Protein AF-0000000069407532 (afdb_homodimer)

Structure (mmCIF, N/CA/C/O backbone):
data_AF-0000000069407532-model_v1
#
loop_
_entity.id
_entity.type
_entity.pdbx_description
1 polymer 'Glutaredoxin-related protein 5, mitochondrial'
#
loop_
_atom_site.group_PDB
_atom_site.id
_atom_site.type_symbol
_atom_site.label_atom_id
_atom_site.label_alt_id
_atom_site.label_comp_id
_atom_site.label_asym_id
_atom_site.label_entity_id
_atom_site.label_seq_id
_atom_site.pdbx_PDB_ins_code
_atom_site.Cartn_x
_atom_site.Cartn_y
_atom_site.Cartn_z
_atom_site.occupancy
_atom_site.B_iso_or_equiv
_atom_site.auth_seq_id
_atom_site.auth_comp_id
_atom_site.auth_asym_id
_atom_site.auth_atom_id
_atom_site.pdbx_PDB_model_num
ATOM 1 N N . MET A 1 1 ? 66.25 8.523 -66.688 1 25.83 1 MET A N 1
ATOM 2 C CA . MET A 1 1 ? 65.688 7.215 -66.5 1 25.83 1 MET A CA 1
ATOM 3 C C . MET A 1 1 ? 64.75 7.203 -65.25 1 25.83 1 MET A C 1
ATOM 5 O O . MET A 1 1 ? 64.75 8.164 -64.5 1 25.83 1 MET A O 1
ATOM 9 N N . ALA A 1 2 ? 64.938 6.344 -64.312 1 26.77 2 ALA A N 1
ATOM 10 C CA . ALA A 1 2 ? 64.062 5.324 -63.688 1 26.77 2 ALA A CA 1
ATOM 11 C C . ALA A 1 2 ? 63.281 5.898 -62.531 1 26.77 2 ALA A C 1
ATOM 13 O O . ALA A 1 2 ? 62.156 5.5 -62.281 1 26.77 2 ALA A O 1
ATOM 14 N N . TRP A 1 3 ? 63.844 6.633 -61.438 1 35.94 3 TRP A N 1
ATOM 15 C CA . TRP A 1 3 ? 63.625 6 -60.156 1 35.94 3 TRP A CA 1
ATOM 16 C C . TRP A 1 3 ? 62.219 6.273 -59.656 1 35.94 3 TRP A C 1
ATOM 18 O O . TRP A 1 3 ? 61.844 7.422 -59.375 1 35.94 3 TRP A O 1
ATOM 28 N N . MET A 1 4 ? 61.156 5.523 -60.156 1 37.84 4 MET A N 1
ATOM 29 C CA . MET A 1 4 ? 59.719 5.406 -59.875 1 37.84 4 MET A CA 1
ATOM 30 C C . MET A 1 4 ? 59.5 5.172 -58.375 1 37.84 4 MET A C 1
ATOM 32 O O . MET A 1 4 ? 59.812 4.102 -57.875 1 37.84 4 MET A O 1
ATOM 36 N N . MET A 1 5 ? 59.812 6.062 -57.5 1 42.62 5 MET A N 1
ATOM 37 C CA . MET A 1 5 ? 59.625 5.898 -56.062 1 42.62 5 MET A CA 1
ATOM 38 C C . MET A 1 5 ? 58.188 5.445 -55.75 1 42.62 5 MET A C 1
ATOM 40 O O . MET A 1 5 ? 57.219 6.09 -56.188 1 42.62 5 MET A O 1
ATOM 44 N N . ILE A 1 6 ? 57.938 4.137 -55.719 1 43.75 6 ILE A N 1
ATOM 45 C CA . ILE A 1 6 ? 56.75 3.363 -55.344 1 43.75 6 ILE A CA 1
ATOM 46 C C . ILE A 1 6 ? 56.25 3.826 -53.969 1 43.75 6 ILE A C 1
ATOM 48 O O . ILE A 1 6 ? 56.969 3.805 -53 1 43.75 6 ILE A O 1
ATOM 52 N N . ARG A 1 7 ? 55.344 4.785 -53.906 1 48.47 7 ARG A N 1
ATOM 53 C CA . ARG A 1 7 ? 54.656 5.246 -52.719 1 48.47 7 ARG A CA 1
ATOM 54 C C . ARG A 1 7 ? 53.906 4.094 -52.031 1 48.47 7 ARG A C 1
ATOM 56 O O . ARG A 1 7 ? 53.094 3.406 -52.688 1 48.47 7 ARG A O 1
ATOM 63 N N . PRO A 1 8 ? 54.469 3.455 -50.938 1 45.41 8 PRO A N 1
ATOM 64 C CA . PRO A 1 8 ? 53.719 2.395 -50.281 1 45.41 8 PRO A CA 1
ATOM 65 C C . PRO A 1 8 ? 52.344 2.859 -49.781 1 45.41 8 PRO A C 1
ATOM 67 O O . PRO A 1 8 ? 52.188 3.996 -49.312 1 45.41 8 PRO A O 1
ATOM 70 N N . SER A 1 9 ? 51.25 2.494 -50.5 1 45.56 9 SER A N 1
ATOM 71 C CA . SER A 1 9 ? 49.844 2.695 -50.094 1 45.56 9 SER A CA 1
ATOM 72 C C . SER A 1 9 ? 49.562 2.037 -48.75 1 45.56 9 SER A C 1
ATOM 74 O O . SER A 1 9 ? 49.688 0.818 -48.594 1 45.56 9 SER A O 1
ATOM 76 N N . LEU A 1 10 ? 50.031 2.564 -47.625 1 44.91 10 LEU A N 1
ATOM 77 C CA . LEU A 1 10 ? 49.625 2.102 -46.312 1 44.91 10 LEU A CA 1
ATOM 78 C C . LEU A 1 10 ? 48.125 2.029 -46.188 1 44.91 10 LEU A C 1
ATOM 80 O O . LEU A 1 10 ? 47.438 3.037 -46.344 1 44.91 10 LEU A O 1
ATOM 84 N N . TRP A 1 11 ? 47.438 0.967 -46.688 1 40.03 11 TRP A N 1
ATOM 85 C CA . TRP A 1 11 ? 46.031 0.691 -46.406 1 40.03 11 TRP A CA 1
ATOM 86 C C . TRP A 1 11 ? 45.781 0.595 -44.906 1 40.03 11 TRP A C 1
ATOM 88 O O . TRP A 1 11 ? 46.281 -0.313 -44.25 1 40.03 11 TRP A O 1
ATOM 98 N N . ALA A 1 12 ? 45.938 1.641 -44.125 1 45 12 ALA A N 1
ATOM 99 C CA . ALA A 1 12 ? 45.469 1.666 -42.75 1 45 12 ALA A CA 1
ATOM 100 C C . ALA A 1 12 ? 44.094 0.992 -42.625 1 45 12 ALA A C 1
ATOM 102 O O . ALA A 1 12 ? 43.125 1.421 -43.25 1 45 12 ALA A O 1
ATOM 103 N N . SER A 1 13 ? 44.062 -0.383 -42.531 1 44 13 SER A N 1
ATOM 104 C CA . SER A 1 13 ? 42.875 -1.162 -42.188 1 44 13 SER A CA 1
ATOM 105 C C . SER A 1 13 ? 42.156 -0.585 -40.969 1 44 13 SER A C 1
ATOM 107 O O . SER A 1 13 ? 42.781 -0.385 -39.938 1 44 13 SER A O 1
ATOM 109 N N . ARG A 1 14 ? 41.344 0.376 -41.125 1 49.75 14 ARG A N 1
ATOM 110 C CA . ARG A 1 14 ? 40.375 0.813 -40.125 1 49.75 14 ARG A CA 1
ATOM 111 C C . ARG A 1 14 ? 39.688 -0.381 -39.469 1 49.75 14 ARG A C 1
ATOM 113 O O . ARG A 1 14 ? 38.906 -1.088 -40.094 1 49.75 14 ARG A O 1
ATOM 120 N N . MET A 1 15 ? 40.438 -1.127 -38.625 1 45.78 15 MET A N 1
ATOM 121 C CA . MET A 1 15 ? 39.688 -2.084 -37.812 1 45.78 15 MET A CA 1
ATOM 122 C C . MET A 1 15 ? 38.438 -1.429 -37.219 1 45.78 15 MET A C 1
ATOM 124 O O . MET A 1 15 ? 38.531 -0.342 -36.656 1 45.78 15 MET A O 1
ATOM 128 N N . PRO A 1 16 ? 37.25 -1.772 -37.719 1 48.84 16 PRO A N 1
ATOM 129 C CA . PRO A 1 16 ? 36.062 -1.227 -37.031 1 48.84 16 PRO A CA 1
ATOM 130 C C . PRO A 1 16 ? 36.094 -1.475 -35.531 1 48.84 16 PRO A C 1
ATOM 132 O O . PRO A 1 16 ? 36.719 -2.42 -35.062 1 48.84 16 PRO A O 1
ATOM 135 N N . PHE A 1 17 ? 36.188 -0.451 -34.719 1 53.88 17 PHE A N 1
ATOM 136 C CA . PHE A 1 17 ? 35.812 -0.474 -33.312 1 53.88 17 PHE A CA 1
ATOM 137 C C . PHE A 1 17 ? 34.688 -1.444 -33.062 1 53.88 17 PHE A C 1
ATOM 139 O O . PHE A 1 17 ? 33.625 -1.359 -33.688 1 53.88 17 PHE A O 1
ATOM 146 N N . SER A 1 18 ? 34.875 -2.648 -32.531 1 45.62 18 SER A N 1
ATOM 147 C CA . SER A 1 18 ? 34.094 -3.773 -32.031 1 45.62 18 SER A CA 1
ATOM 148 C C . SER A 1 18 ? 32.906 -3.295 -31.188 1 45.62 18 SER A C 1
ATOM 150 O O . SER A 1 18 ? 33 -2.252 -30.531 1 45.62 18 SER A O 1
ATOM 152 N N . ARG A 1 19 ? 31.641 -3.834 -31.375 1 47.19 19 ARG A N 1
ATOM 153 C CA . ARG A 1 19 ? 30.328 -3.871 -30.766 1 47.19 19 ARG A CA 1
ATOM 154 C C . ARG A 1 19 ? 30.422 -4.172 -29.281 1 47.19 19 ARG A C 1
ATOM 156 O O . ARG A 1 19 ? 30.734 -5.301 -28.891 1 47.19 19 ARG A O 1
ATOM 163 N N . LEU A 1 20 ? 30.891 -3.363 -28.469 1 47.56 20 LEU A N 1
ATOM 164 C CA . LEU A 1 20 ? 30.625 -3.434 -27.047 1 47.56 20 LEU A CA 1
ATOM 165 C C . LEU A 1 20 ? 29.125 -3.607 -26.781 1 47.56 20 LEU A C 1
ATOM 167 O O . LEU A 1 20 ? 28.625 -3.203 -25.734 1 47.56 20 LEU A O 1
ATOM 171 N N . LEU A 1 21 ? 28.391 -4.055 -27.688 1 49.41 21 LEU A N 1
ATOM 172 C CA . LEU A 1 21 ? 26.953 -4.203 -27.453 1 49.41 21 LEU A CA 1
ATOM 173 C C . LEU A 1 21 ? 26.688 -5.141 -26.281 1 49.41 21 LEU A C 1
ATOM 175 O O . LEU A 1 21 ? 25.547 -5.266 -25.828 1 49.41 21 LEU A O 1
ATOM 179 N N . GLY A 1 22 ? 27.562 -6.18 -25.969 1 47.81 22 GLY A N 1
ATOM 180 C CA . GLY A 1 22 ? 27.078 -7.281 -25.156 1 47.81 22 GLY A CA 1
ATOM 181 C C . GLY A 1 22 ? 26.953 -6.926 -23.688 1 47.81 22 GLY A C 1
ATOM 182 O O . GLY A 1 22 ? 26.438 -7.719 -22.891 1 47.81 22 GLY A O 1
ATOM 183 N N . LEU A 1 23 ? 27.594 -6.117 -23.156 1 52.25 23 LEU A N 1
ATOM 184 C CA . LEU A 1 23 ? 27.672 -5.934 -21.703 1 52.25 23 LEU A CA 1
ATOM 185 C C . LEU A 1 23 ? 26.375 -5.363 -21.156 1 52.25 23 LEU A C 1
ATOM 187 O O . LEU A 1 23 ? 25.969 -5.68 -20.031 1 52.25 23 LEU A O 1
ATOM 191 N N . ARG A 1 24 ? 25.906 -4.332 -21.672 1 52.78 24 ARG A N 1
ATOM 192 C CA . ARG A 1 24 ? 24.625 -3.805 -21.188 1 52.78 24 ARG A CA 1
ATOM 193 C C . ARG A 1 24 ? 23.578 -4.91 -21.062 1 52.78 24 ARG A C 1
ATOM 195 O O . ARG A 1 24 ? 22.734 -4.875 -20.188 1 52.78 24 ARG A O 1
ATOM 202 N N . SER A 1 25 ? 23.688 -5.953 -21.953 1 55.53 25 SER A N 1
ATOM 203 C CA . SER A 1 25 ? 22.719 -7.047 -22.031 1 55.53 25 SER A CA 1
ATOM 204 C C . SER A 1 25 ? 22.766 -7.902 -20.766 1 55.53 25 SER A C 1
ATOM 206 O O . SER A 1 25 ? 21.719 -8.266 -20.234 1 55.53 25 SER A O 1
ATOM 208 N N . TYR A 1 26 ? 23.891 -8.047 -20.234 1 53.12 26 TYR A N 1
ATOM 209 C CA . TYR A 1 26 ? 24.047 -8.93 -19.078 1 53.12 26 TYR A CA 1
ATOM 210 C C . TYR A 1 26 ? 23.562 -8.25 -17.812 1 53.12 26 TYR A C 1
ATOM 212 O O . TYR A 1 26 ? 22.891 -8.883 -16.984 1 53.12 26 TYR A O 1
ATOM 220 N N . SER A 1 27 ? 23.891 -6.957 -17.688 1 58.69 27 SER A N 1
ATOM 221 C CA . SER A 1 27 ? 23.5 -6.234 -16.484 1 58.69 27 SER A CA 1
ATOM 222 C C . SER A 1 27 ? 21.984 -6.137 -16.359 1 58.69 27 SER A C 1
ATOM 224 O O . SER A 1 27 ? 21.438 -6.27 -15.266 1 58.69 27 SER A O 1
ATOM 226 N N . GLU A 1 28 ? 21.359 -5.883 -17.484 1 59.78 28 GLU A N 1
ATOM 227 C CA . GLU A 1 28 ? 19.906 -5.801 -17.516 1 59.78 28 GLU A CA 1
ATOM 228 C C . GLU A 1 28 ? 19.281 -7.125 -17.109 1 59.78 28 GLU A C 1
ATOM 230 O O . GLU A 1 28 ? 18.219 -7.148 -16.484 1 59.78 28 GLU A O 1
ATOM 235 N N . MET A 1 29 ? 20.016 -8.188 -17.531 1 60.56 29 MET A N 1
ATOM 236 C CA . MET A 1 29 ? 19.547 -9.523 -17.219 1 60.56 29 MET A CA 1
ATOM 237 C C . MET A 1 29 ? 19.672 -9.805 -15.719 1 60.56 29 MET A C 1
ATOM 239 O O . MET A 1 29 ? 18.953 -10.641 -15.172 1 60.56 29 MET A O 1
ATOM 243 N N . LEU A 1 30 ? 20.469 -8.938 -15.141 1 67.94 30 LEU A N 1
ATOM 244 C CA . LEU A 1 30 ? 20.734 -9.172 -13.719 1 67.94 30 LEU A CA 1
ATOM 245 C C . LEU A 1 30 ? 19.797 -8.344 -12.852 1 67.94 30 LEU A C 1
ATOM 247 O O . LEU A 1 30 ? 19.719 -8.562 -11.641 1 67.94 30 LEU A O 1
ATOM 251 N N . LYS A 1 31 ? 18.953 -7.664 -13.609 1 86.81 31 LYS A N 1
ATOM 252 C CA . LYS A 1 31 ? 18.031 -6.84 -12.828 1 86.81 31 LYS A CA 1
ATOM 253 C C . LYS A 1 31 ? 16.891 -7.676 -12.281 1 86.81 31 LYS A C 1
ATOM 255 O O . LYS A 1 31 ? 16.375 -8.57 -12.961 1 86.81 31 LYS A O 1
ATOM 260 N N . THR A 1 32 ? 16.516 -7.559 -11.125 1 95.81 32 THR A N 1
ATOM 261 C CA . THR A 1 32 ? 15.492 -8.336 -10.43 1 95.81 32 THR A CA 1
ATOM 262 C C . THR A 1 32 ? 14.141 -8.203 -11.125 1 95.81 32 THR A C 1
ATOM 264 O O . THR A 1 32 ? 13.258 -9.047 -10.938 1 95.81 32 THR A O 1
ATOM 267 N N . GLY A 1 33 ? 14.031 -7.207 -11.953 1 97 33 GLY A N 1
ATOM 268 C CA . GLY A 1 33 ? 12.781 -6.996 -12.672 1 97 33 GLY A CA 1
ATOM 269 C C . GLY A 1 33 ? 12.805 -7.555 -14.086 1 97 33 GLY A C 1
ATOM 270 O O . GLY A 1 33 ? 11.852 -7.383 -14.844 1 97 33 GLY A O 1
ATOM 271 N N . SER A 1 34 ? 13.852 -8.25 -14.414 1 96.81 34 SER A N 1
ATOM 272 C CA . SER A 1 34 ? 13.977 -8.797 -15.758 1 96.81 34 SER A CA 1
ATOM 273 C C . SER A 1 34 ? 13.047 -9.984 -15.969 1 96.81 34 SER A C 1
ATOM 275 O O . SER A 1 34 ? 12.711 -10.688 -15.008 1 96.81 34 SER A O 1
ATOM 277 N N . LYS A 1 35 ? 12.688 -10.156 -17.219 1 97.25 35 LYS A N 1
ATOM 278 C CA . LYS A 1 35 ? 11.844 -11.297 -17.562 1 97.25 35 LYS A CA 1
ATOM 279 C C . LYS A 1 35 ? 12.484 -12.609 -17.125 1 97.25 35 LYS A C 1
ATOM 281 O O . LYS A 1 35 ? 11.812 -13.484 -16.578 1 97.25 35 LYS A O 1
ATOM 286 N N . ASP A 1 36 ? 13.75 -12.797 -17.406 1 96.69 36 ASP A N 1
ATOM 287 C CA . ASP A 1 36 ? 14.461 -14.016 -17.062 1 96.69 36 ASP A CA 1
ATOM 288 C C . ASP A 1 36 ? 14.398 -14.281 -15.555 1 96.69 36 ASP A C 1
ATOM 290 O O . ASP A 1 36 ? 14.18 -15.414 -15.125 1 96.69 36 ASP A O 1
ATOM 294 N N . HIS A 1 37 ? 14.633 -13.273 -14.789 1 97.81 37 HIS A N 1
ATOM 295 C CA . HIS A 1 37 ? 14.594 -13.438 -13.336 1 97.81 37 HIS A CA 1
ATOM 296 C C . HIS A 1 37 ? 13.188 -13.789 -12.859 1 97.81 37 HIS A C 1
ATOM 298 O O . HIS A 1 37 ? 13.016 -14.68 -12.023 1 97.81 37 HIS A O 1
ATOM 304 N N . ILE A 1 38 ? 12.188 -13.109 -13.352 1 98.56 38 ILE A N 1
ATOM 305 C CA . ILE A 1 38 ? 10.805 -13.328 -12.922 1 98.56 38 ILE A CA 1
ATOM 306 C C . ILE A 1 38 ? 10.344 -14.719 -13.359 1 98.56 38 ILE A C 1
ATOM 308 O O . ILE A 1 38 ? 9.602 -15.383 -12.633 1 98.56 38 ILE A O 1
ATOM 312 N N . ASP A 1 39 ? 10.789 -15.195 -14.516 1 98.25 39 ASP A N 1
ATOM 313 C CA . ASP A 1 39 ? 10.516 -16.562 -14.93 1 98.25 39 ASP A CA 1
ATOM 314 C C . ASP A 1 39 ? 10.961 -17.562 -13.859 1 98.25 39 ASP A C 1
ATOM 316 O O . ASP A 1 39 ? 10.258 -18.531 -13.578 1 98.25 39 ASP A O 1
ATOM 320 N N . LYS A 1 40 ? 12.047 -17.312 -13.367 1 98 40 LYS A N 1
ATOM 321 C CA . LYS A 1 40 ? 12.562 -18.188 -12.32 1 98 40 LYS A CA 1
ATOM 322 C C . LYS A 1 40 ? 11.703 -18.109 -11.062 1 98 40 LYS A C 1
ATOM 324 O O . LYS A 1 40 ? 11.391 -19.125 -10.445 1 98 40 LYS A O 1
ATOM 329 N N . LEU A 1 41 ? 11.336 -16.906 -10.656 1 98.56 41 LEU A N 1
ATOM 330 C CA . LEU A 1 41 ? 10.562 -16.719 -9.43 1 98.56 41 LEU A CA 1
ATOM 331 C C . LEU A 1 41 ? 9.203 -17.406 -9.539 1 98.56 41 LEU A C 1
ATOM 333 O O . LEU A 1 41 ? 8.773 -18.094 -8.602 1 98.56 41 LEU A O 1
ATOM 337 N N . VAL A 1 42 ? 8.516 -17.266 -10.688 1 98.69 42 VAL A N 1
ATOM 338 C CA . VAL A 1 42 ? 7.145 -17.75 -10.805 1 98.69 42 VAL A CA 1
ATOM 339 C C . VAL A 1 42 ? 7.152 -19.281 -10.898 1 98.69 42 VAL A C 1
ATOM 341 O O . VAL A 1 42 ? 6.109 -19.922 -10.758 1 98.69 42 VAL A O 1
ATOM 344 N N . SER A 1 43 ? 8.297 -19.844 -11.094 1 97.81 43 SER A N 1
ATOM 345 C CA . SER A 1 43 ? 8.414 -21.281 -11.227 1 97.81 43 SER A CA 1
ATOM 346 C C . SER A 1 43 ? 8.969 -21.922 -9.953 1 97.81 43 SER A C 1
ATOM 348 O O . SER A 1 43 ? 9.117 -23.141 -9.875 1 97.81 43 SER A O 1
ATOM 350 N N . GLU A 1 44 ? 9.195 -21.109 -8.984 1 97.5 44 GLU A N 1
ATOM 351 C CA . GLU A 1 44 ? 9.875 -21.578 -7.785 1 97.5 44 GLU A CA 1
ATOM 352 C C . GLU A 1 44 ? 8.977 -22.5 -6.969 1 97.5 44 GLU A C 1
ATOM 354 O O . GLU A 1 44 ? 9.469 -23.422 -6.297 1 97.5 44 GLU A O 1
ATOM 359 N N . GLN A 1 45 ? 7.703 -22.234 -6.945 1 98.19 45 GLN A N 1
ATOM 360 C CA . GLN A 1 45 ? 6.684 -23.031 -6.281 1 98.19 45 GLN A CA 1
ATOM 361 C C . GLN A 1 45 ? 5.395 -23.062 -7.098 1 98.19 45 GLN A C 1
ATOM 363 O O . GLN A 1 45 ? 5.242 -22.312 -8.055 1 98.19 45 GLN A O 1
ATOM 368 N N . LYS A 1 46 ? 4.582 -23.984 -6.723 1 98.31 46 LYS A N 1
ATOM 369 C CA . LYS A 1 46 ? 3.318 -24.125 -7.441 1 98.31 46 LYS A CA 1
ATOM 370 C C . LYS A 1 46 ? 2.459 -22.875 -7.316 1 98.31 46 LYS A C 1
ATOM 372 O O . LYS A 1 46 ? 1.695 -22.547 -8.227 1 98.31 46 LYS A O 1
ATOM 377 N N . ILE A 1 47 ? 2.527 -22.266 -6.168 1 98.88 47 ILE A N 1
ATOM 378 C CA . ILE A 1 47 ? 1.833 -21 -5.941 1 98.88 47 ILE A CA 1
ATOM 379 C C . ILE A 1 47 ? 2.842 -19.922 -5.559 1 98.88 47 ILE A C 1
ATOM 381 O O . ILE A 1 47 ? 3.65 -20.125 -4.648 1 98.88 47 ILE A O 1
ATOM 385 N N . VAL A 1 48 ? 2.871 -18.859 -6.297 1 98.94 48 VAL A N 1
ATOM 386 C CA . VAL A 1 48 ? 3.768 -17.734 -6.047 1 98.94 48 VAL A CA 1
ATOM 387 C C . VAL A 1 48 ? 2.965 -16.438 -5.961 1 98.94 48 VAL A C 1
ATOM 389 O O . VAL A 1 48 ? 2.092 -16.188 -6.797 1 98.94 48 VAL A O 1
ATOM 392 N N . LEU A 1 49 ? 3.207 -15.672 -4.957 1 98.94 49 LEU A N 1
ATOM 393 C CA . LEU A 1 49 ? 2.518 -14.406 -4.707 1 98.94 49 LEU A CA 1
ATOM 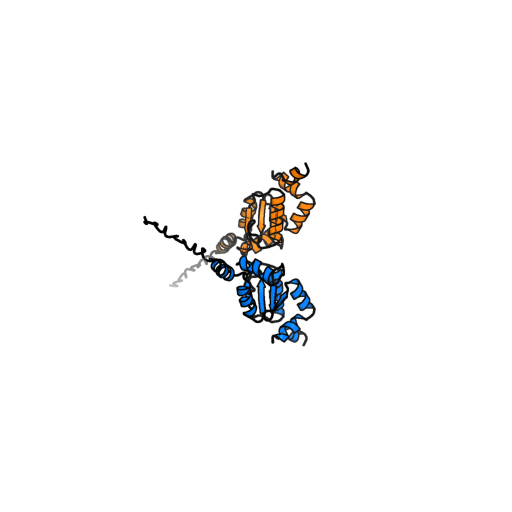394 C C . LEU A 1 49 ? 3.504 -13.242 -4.691 1 98.94 49 LEU A C 1
ATOM 396 O O . LEU A 1 49 ? 4.453 -13.242 -3.902 1 98.94 49 LEU A O 1
ATOM 400 N N . PHE A 1 50 ? 3.383 -12.297 -5.598 1 98.94 50 PHE A N 1
ATOM 401 C CA . PHE A 1 50 ? 4.031 -10.992 -5.488 1 98.94 50 PHE A CA 1
ATOM 402 C C . PHE A 1 50 ? 3.141 -10.008 -4.738 1 98.94 50 PHE A C 1
ATOM 404 O O . PHE A 1 50 ? 1.994 -9.781 -5.129 1 98.94 50 PHE A O 1
ATOM 411 N N . MET A 1 51 ? 3.623 -9.352 -3.672 1 98.88 51 MET A N 1
ATOM 412 C CA . MET A 1 51 ? 2.729 -8.617 -2.785 1 98.88 51 MET A CA 1
ATOM 413 C C . MET A 1 51 ? 3.457 -7.449 -2.125 1 98.88 51 MET A C 1
ATOM 415 O O . MET A 1 51 ? 4.68 -7.336 -2.232 1 98.88 51 MET A O 1
ATOM 419 N N . LYS A 1 52 ? 2.734 -6.559 -1.562 1 98.56 52 LYS A N 1
ATOM 420 C CA . LYS A 1 52 ? 3.281 -5.504 -0.713 1 98.56 52 LYS A CA 1
ATOM 421 C C . LYS A 1 52 ? 3.391 -5.969 0.736 1 98.56 52 LYS A C 1
ATOM 423 O O . LYS A 1 52 ? 2.387 -6.047 1.447 1 98.56 52 LYS A O 1
ATOM 428 N N . GLY A 1 53 ? 4.609 -6.211 1.139 1 98.25 53 GLY A N 1
ATOM 429 C CA . GLY A 1 53 ? 4.844 -6.859 2.42 1 98.25 53 GLY A CA 1
ATOM 430 C C . GLY A 1 53 ? 5.059 -8.352 2.301 1 98.25 53 GLY A C 1
ATOM 431 O O . GLY A 1 53 ? 5.52 -8.844 1.266 1 98.25 53 GLY A O 1
ATOM 432 N N . THR A 1 54 ? 4.898 -9.055 3.451 1 98.25 54 THR A N 1
ATOM 433 C CA . THR A 1 54 ? 5.023 -10.508 3.535 1 98.25 54 THR A CA 1
ATOM 434 C C . THR A 1 54 ? 3.752 -11.125 4.105 1 98.25 54 THR A C 1
ATOM 436 O O . THR A 1 54 ? 2.908 -10.422 4.668 1 98.25 54 THR A O 1
ATOM 439 N N . PRO A 1 55 ? 3.586 -12.445 3.9 1 98.62 55 PRO A N 1
ATOM 440 C CA . PRO A 1 55 ? 2.381 -13.078 4.434 1 98.62 55 PRO A CA 1
ATOM 441 C C . PRO A 1 55 ? 2.195 -12.836 5.93 1 98.62 55 PRO A C 1
ATOM 443 O O . PRO A 1 55 ? 1.066 -12.664 6.395 1 98.62 55 PRO A O 1
ATOM 446 N N . ASP A 1 56 ? 3.295 -12.766 6.672 1 97.25 56 ASP A N 1
ATOM 447 C CA . ASP A 1 56 ? 3.207 -12.578 8.117 1 97.25 56 ASP A CA 1
ATOM 448 C C . ASP A 1 56 ? 3.1 -11.102 8.477 1 97.25 56 ASP A C 1
ATOM 450 O O . ASP A 1 56 ? 2.74 -10.758 9.602 1 97.25 56 ASP A O 1
ATOM 454 N N . ALA A 1 57 ? 3.455 -10.281 7.543 1 96.94 57 ALA A N 1
ATOM 455 C CA . ALA A 1 57 ? 3.416 -8.836 7.77 1 96.94 57 ALA A CA 1
ATOM 456 C C . ALA A 1 57 ? 3.01 -8.094 6.496 1 96.94 57 ALA A C 1
ATOM 458 O O . ALA A 1 57 ? 3.793 -7.316 5.949 1 96.94 57 ALA A O 1
ATOM 459 N N . PRO A 1 58 ? 1.767 -8.266 6.086 1 97.94 58 PRO A N 1
ATOM 460 C CA . PRO A 1 58 ? 1.322 -7.52 4.906 1 97.94 58 PRO A CA 1
ATOM 461 C C . PRO A 1 58 ? 1.271 -6.012 5.148 1 97.94 58 PRO A C 1
ATOM 463 O O . PRO A 1 58 ? 0.916 -5.57 6.242 1 97.94 58 PRO A O 1
ATOM 466 N N . ARG A 1 59 ? 1.593 -5.242 4.246 1 97.19 59 ARG A N 1
ATOM 467 C CA . ARG A 1 59 ? 1.672 -3.793 4.379 1 97.19 59 ARG A CA 1
ATOM 468 C C . ARG A 1 59 ? 0.59 -3.107 3.553 1 97.19 59 ARG A C 1
ATOM 470 O O . ARG A 1 59 ? 0.574 -1.879 3.438 1 97.19 59 ARG A O 1
ATOM 477 N N . CYS A 1 60 ? -0.283 -3.826 3.002 1 97.31 60 CYS A N 1
ATOM 478 C CA . CYS A 1 60 ? -1.425 -3.375 2.215 1 97.31 60 CYS A CA 1
ATOM 479 C C . CYS A 1 60 ? -2.617 -4.305 2.402 1 97.31 60 CYS A C 1
ATOM 481 O O . CYS A 1 60 ? -2.457 -5.527 2.441 1 97.31 60 CYS A O 1
ATOM 483 N N . GLY A 1 61 ? -3.789 -3.746 2.473 1 96.62 61 GLY A N 1
ATOM 484 C CA . GLY A 1 61 ? -4.996 -4.523 2.705 1 96.62 61 GLY A CA 1
ATOM 485 C C . GLY A 1 61 ? -5.297 -5.504 1.588 1 96.62 61 GLY A C 1
ATOM 486 O O . GLY A 1 61 ? -5.766 -6.617 1.842 1 96.62 61 GLY A O 1
ATOM 487 N N . PHE A 1 62 ? -5.055 -5.105 0.376 1 98.12 62 PHE A N 1
ATOM 488 C CA . PHE A 1 62 ? -5.297 -6 -0.752 1 98.12 62 PHE A CA 1
ATOM 489 C C . PHE A 1 62 ? -4.355 -7.195 -0.711 1 98.12 62 PHE A C 1
ATOM 491 O O . PHE A 1 62 ? -4.77 -8.328 -0.974 1 98.12 62 PHE A O 1
ATOM 498 N N . SER A 1 63 ? -3.09 -6.941 -0.482 1 98.81 63 SER A N 1
ATOM 499 C CA . SER A 1 63 ? -2.133 -8.031 -0.316 1 98.81 63 SER A CA 1
ATOM 500 C C . SER A 1 63 ? -2.547 -8.961 0.819 1 98.81 63 SER A C 1
ATOM 502 O O . SER A 1 63 ? -2.48 -10.188 0.681 1 98.81 63 SER A O 1
ATOM 504 N N . ASN A 1 64 ? -2.977 -8.383 1.892 1 98.75 64 ASN A N 1
ATOM 505 C CA . ASN A 1 64 ? -3.441 -9.188 3.018 1 98.75 64 ASN A CA 1
ATOM 506 C C . ASN A 1 64 ? -4.625 -10.062 2.627 1 98.75 64 ASN A C 1
ATOM 508 O O . ASN A 1 64 ? -4.688 -11.234 3.008 1 98.75 64 ASN A O 1
ATOM 512 N N . LEU A 1 65 ? -5.531 -9.453 1.908 1 98.75 65 LEU A N 1
ATOM 513 C CA . LEU A 1 65 ? -6.73 -10.188 1.523 1 98.75 65 LEU A CA 1
ATOM 514 C C . LEU A 1 65 ? -6.375 -11.414 0.69 1 98.75 65 LEU A C 1
ATOM 516 O O . LEU A 1 65 ? -6.918 -12.5 0.911 1 98.75 65 LEU A O 1
ATOM 520 N N . VAL A 1 66 ? -5.473 -11.289 -0.234 1 98.94 66 VAL A N 1
ATOM 521 C CA . VAL A 1 66 ? -5.062 -12.414 -1.067 1 98.94 66 VAL A CA 1
ATOM 522 C C . VAL A 1 66 ? -4.418 -13.492 -0.199 1 98.94 66 VAL A C 1
ATOM 524 O O . VAL A 1 66 ? -4.691 -14.688 -0.37 1 98.94 66 VAL A O 1
ATOM 527 N N . VAL A 1 67 ? -3.549 -13.117 0.742 1 98.94 67 VAL A N 1
ATOM 528 C CA . VAL A 1 67 ? -2.938 -14.062 1.667 1 98.94 67 VAL A CA 1
ATOM 529 C C . VAL A 1 67 ? -4.027 -14.812 2.432 1 98.94 67 VAL A C 1
ATOM 531 O O . VAL A 1 67 ? -3.975 -16.047 2.555 1 98.94 67 VAL A O 1
ATOM 534 N N . GLN A 1 68 ? -5.02 -14.117 2.9 1 98.62 68 GLN A N 1
ATOM 535 C CA . GLN A 1 68 ? -6.102 -14.727 3.666 1 98.62 68 GLN A CA 1
ATOM 536 C C . GLN A 1 68 ? -6.891 -15.719 2.811 1 98.62 68 GLN A C 1
ATOM 538 O O . GLN A 1 68 ? -7.289 -16.781 3.291 1 98.62 68 GLN A O 1
ATOM 543 N N . ILE A 1 69 ? -7.141 -15.32 1.645 1 98.75 69 ILE A N 1
ATOM 544 C CA . ILE A 1 69 ? -7.859 -16.203 0.735 1 98.75 69 ILE A CA 1
ATOM 545 C C . ILE A 1 69 ? -7.086 -17.516 0.565 1 98.75 69 ILE A C 1
ATOM 547 O O . ILE A 1 69 ? -7.66 -18.594 0.648 1 98.75 69 ILE A O 1
ATOM 551 N N . LEU A 1 70 ? -5.77 -17.438 0.284 1 98.81 70 LEU A N 1
ATOM 552 C CA . LEU A 1 70 ? -4.949 -18.641 0.157 1 98.81 70 LEU A CA 1
ATOM 553 C C . LEU A 1 70 ? -5.023 -19.5 1.423 1 98.81 70 LEU A C 1
ATOM 555 O O . LEU A 1 70 ? -5.238 -20.703 1.352 1 98.81 70 LEU A O 1
ATOM 559 N N . LYS A 1 71 ? -4.949 -18.875 2.535 1 98.12 71 LYS A N 1
ATOM 560 C CA . LYS A 1 71 ? -4.98 -19.578 3.816 1 98.12 71 LYS A CA 1
ATOM 561 C C . LYS A 1 71 ? -6.348 -20.203 4.07 1 98.12 71 LYS A C 1
ATOM 563 O O . LYS A 1 71 ? -6.445 -21.297 4.629 1 98.12 71 LYS A O 1
ATOM 568 N N . PHE A 1 72 ? -7.379 -19.484 3.699 1 97.62 72 PHE A N 1
ATOM 569 C CA . PHE A 1 72 ? -8.742 -19.984 3.84 1 97.62 72 PHE A CA 1
ATOM 570 C C . PHE A 1 72 ? -8.906 -21.312 3.105 1 97.62 72 PHE A C 1
ATOM 572 O O . PHE A 1 72 ? -9.664 -22.172 3.539 1 97.62 72 PHE A O 1
ATOM 579 N N . HIS A 1 73 ? -8.188 -21.438 2.078 1 98.06 73 HIS A N 1
ATOM 580 C CA . HIS A 1 73 ? -8.25 -22.656 1.28 1 98.06 73 HIS A CA 1
ATOM 581 C C . HIS A 1 73 ? -7.258 -23.703 1.787 1 98.06 73 HIS A C 1
ATOM 583 O O . HIS A 1 73 ? -7.074 -24.75 1.16 1 98.06 73 HIS A O 1
ATOM 589 N N . GLY A 1 74 ? -6.504 -23.375 2.873 1 97.12 74 GLY A N 1
ATOM 590 C CA . GLY A 1 74 ? -5.543 -24.297 3.447 1 97.12 74 GLY A CA 1
ATOM 591 C C . GLY A 1 74 ? -4.195 -24.266 2.752 1 97.12 74 GLY A C 1
ATOM 592 O O . GLY A 1 74 ? -3.398 -25.203 2.889 1 97.12 74 GLY A O 1
ATOM 593 N N . VAL A 1 75 ? -4.031 -23.266 1.921 1 97.81 75 VAL A N 1
ATOM 594 C CA . VAL A 1 75 ? -2.75 -23.109 1.238 1 97.81 75 VAL A CA 1
ATOM 595 C C . VAL A 1 75 ? -1.798 -22.281 2.107 1 97.81 75 VAL A C 1
ATOM 597 O O . VAL A 1 75 ? -1.856 -21.062 2.111 1 97.81 75 VAL A O 1
ATOM 600 N N . ASP A 1 76 ? -0.875 -22.953 2.732 1 94.5 76 ASP A N 1
ATOM 601 C CA . ASP A 1 76 ? 0.038 -22.281 3.652 1 94.5 76 ASP A CA 1
ATOM 602 C C . ASP A 1 76 ? 1.46 -22.266 3.098 1 94.5 76 ASP A C 1
ATOM 604 O O . ASP A 1 76 ? 2.309 -21.5 3.576 1 94.5 76 ASP A O 1
ATOM 608 N N . ASP A 1 77 ? 1.639 -23.172 2.158 1 96.31 77 ASP A N 1
ATOM 609 C CA . ASP A 1 77 ? 2.967 -23.281 1.562 1 96.31 77 ASP A CA 1
ATOM 610 C C . ASP A 1 77 ? 2.992 -22.656 0.165 1 96.31 77 ASP A C 1
ATOM 612 O O . ASP A 1 77 ? 2.615 -23.312 -0.813 1 96.31 77 ASP A O 1
ATOM 616 N N . PHE A 1 78 ? 3.322 -21.5 0.069 1 98.69 78 PHE A N 1
ATOM 617 C CA . PHE A 1 78 ? 3.504 -20.797 -1.195 1 98.69 78 PHE A CA 1
ATOM 618 C C . PHE A 1 78 ? 4.672 -19.812 -1.106 1 98.69 78 PHE A C 1
ATOM 620 O O . PHE A 1 78 ? 5.027 -19.359 -0.017 1 98.69 78 PHE A O 1
ATOM 627 N N . ALA A 1 79 ? 5.305 -19.562 -2.195 1 98.75 79 ALA A N 1
ATOM 628 C CA . ALA A 1 79 ? 6.359 -18.562 -2.238 1 98.75 79 ALA A CA 1
ATOM 629 C C . ALA A 1 79 ? 5.773 -17.156 -2.309 1 98.75 79 ALA A C 1
ATOM 631 O O . ALA A 1 79 ? 4.73 -16.938 -2.936 1 98.75 79 ALA A O 1
ATOM 632 N N . SER A 1 80 ? 6.391 -16.234 -1.665 1 98.81 80 SER A N 1
ATOM 633 C CA . SER A 1 80 ? 5.984 -14.828 -1.711 1 98.81 80 SER A CA 1
ATOM 634 C C . SER A 1 80 ? 7.18 -13.914 -1.948 1 98.81 80 SER A C 1
ATOM 636 O O . SER A 1 80 ? 8.289 -14.195 -1.477 1 98.81 80 SER A O 1
ATOM 638 N N . HIS A 1 81 ? 6.977 -12.844 -2.641 1 98.88 81 HIS A N 1
ATOM 639 C CA . HIS A 1 81 ? 7.996 -11.836 -2.928 1 98.88 81 HIS A CA 1
ATOM 640 C C . HIS A 1 81 ? 7.492 -10.43 -2.611 1 98.88 81 HIS A C 1
ATOM 642 O O . HIS A 1 81 ? 6.469 -10 -3.145 1 98.88 81 HIS A O 1
ATOM 648 N N . ASN A 1 82 ? 8.227 -9.781 -1.77 1 98.75 82 ASN A N 1
ATOM 649 C CA . ASN A 1 82 ? 7.875 -8.438 -1.33 1 98.75 82 ASN A CA 1
ATOM 650 C C . ASN A 1 82 ? 8.359 -7.379 -2.318 1 98.75 82 ASN A C 1
ATOM 652 O O . ASN A 1 82 ? 9.555 -7.059 -2.357 1 98.75 82 ASN A O 1
ATOM 656 N N . VAL A 1 83 ? 7.43 -6.727 -2.975 1 98.56 83 VAL A N 1
ATOM 657 C CA . VAL A 1 83 ? 7.82 -5.812 -4.043 1 98.56 83 VAL A CA 1
ATOM 658 C C . VAL A 1 83 ? 8.188 -4.453 -3.453 1 98.56 83 VAL A C 1
ATOM 660 O O . VAL A 1 83 ? 8.781 -3.613 -4.133 1 98.56 83 VAL A O 1
ATOM 663 N N . LEU A 1 84 ? 7.746 -4.168 -2.244 1 97.31 84 LEU A N 1
ATOM 664 C CA . LEU A 1 84 ? 8.109 -2.906 -1.609 1 97.31 84 LEU A CA 1
ATOM 665 C C . LEU A 1 84 ? 9.617 -2.824 -1.385 1 97.31 84 LEU A C 1
ATOM 667 O O . LEU A 1 84 ? 10.172 -1.728 -1.279 1 97.31 84 LEU A O 1
ATOM 671 N N . ALA A 1 85 ? 10.32 -3.889 -1.327 1 95.25 85 ALA A N 1
ATOM 672 C CA . ALA A 1 85 ? 11.742 -3.947 -1.03 1 95.25 85 ALA A CA 1
ATOM 673 C C . ALA A 1 85 ? 12.578 -3.83 -2.305 1 95.25 85 ALA A C 1
ATOM 675 O O . ALA A 1 85 ? 13.805 -3.73 -2.246 1 95.25 85 ALA A O 1
ATOM 676 N N . ASP A 1 86 ? 11.906 -3.846 -3.428 1 95.81 86 ASP A N 1
ATOM 677 C CA . ASP A 1 86 ? 12.617 -3.92 -4.703 1 95.81 86 ASP A CA 1
ATOM 678 C C . ASP A 1 86 ? 11.805 -3.266 -5.82 1 95.81 86 ASP A C 1
ATOM 680 O O . ASP A 1 86 ? 10.992 -3.924 -6.473 1 95.81 86 ASP A O 1
ATOM 684 N N . ASN A 1 87 ? 12.195 -2.016 -6.09 1 95.31 87 ASN A N 1
ATOM 685 C CA . ASN A 1 87 ? 11.438 -1.26 -7.082 1 95.31 87 ASN A CA 1
ATOM 686 C C . ASN A 1 87 ? 11.57 -1.873 -8.477 1 95.31 87 ASN A C 1
ATOM 688 O O . ASN A 1 87 ? 10.633 -1.807 -9.273 1 95.31 87 ASN A O 1
ATOM 692 N N . ASP A 1 88 ? 12.727 -2.465 -8.797 1 96.94 88 ASP A N 1
ATOM 693 C CA . ASP A 1 88 ? 12.891 -3.141 -10.078 1 96.94 88 ASP A CA 1
ATOM 694 C C . ASP A 1 88 ? 11.914 -4.305 -10.211 1 96.94 88 ASP A C 1
ATOM 696 O O . ASP A 1 88 ? 11.281 -4.473 -11.258 1 96.94 88 ASP A O 1
ATOM 700 N N . LEU A 1 89 ? 11.828 -5.059 -9.172 1 98.31 89 LEU A N 1
ATOM 701 C CA . LEU A 1 89 ? 10.883 -6.168 -9.18 1 98.31 89 LEU A CA 1
ATOM 702 C C . LEU A 1 89 ? 9.445 -5.66 -9.289 1 98.31 89 LEU A C 1
ATOM 704 O O . LEU A 1 89 ? 8.633 -6.234 -10.008 1 98.31 89 LEU A O 1
ATOM 708 N N . ARG A 1 90 ? 9.141 -4.566 -8.508 1 98.38 90 ARG A N 1
ATOM 709 C CA . ARG A 1 90 ? 7.809 -3.973 -8.516 1 98.38 90 ARG A CA 1
ATOM 710 C C . ARG A 1 90 ? 7.383 -3.596 -9.93 1 98.38 90 ARG A C 1
ATOM 712 O O . ARG A 1 90 ? 6.305 -3.992 -10.383 1 98.38 90 ARG A O 1
ATOM 719 N N . GLU A 1 91 ? 8.211 -2.906 -10.648 1 97.56 91 GLU A N 1
ATOM 720 C CA . GLU A 1 91 ? 7.891 -2.484 -12.008 1 97.56 91 GLU A CA 1
ATOM 721 C 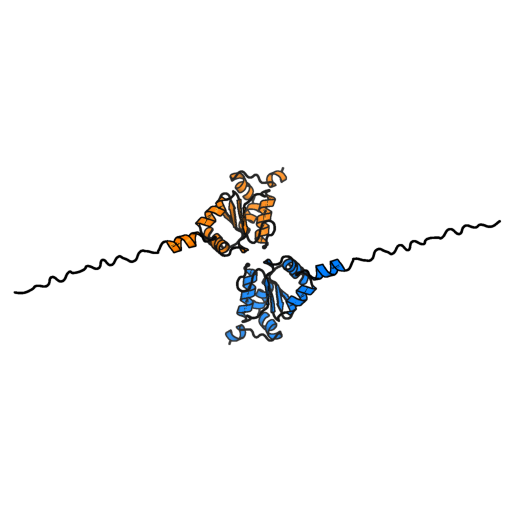C . GLU A 1 91 ? 7.965 -3.658 -12.977 1 97.56 91 GLU A C 1
ATOM 723 O O . GLU A 1 91 ? 7.141 -3.77 -13.891 1 97.56 91 GLU A O 1
ATOM 728 N N . GLY A 1 92 ? 8.875 -4.512 -12.781 1 98.5 92 GLY A N 1
ATOM 729 C CA . GLY A 1 92 ? 9.07 -5.656 -13.656 1 98.5 92 GLY A CA 1
ATOM 730 C C . GLY A 1 92 ? 7.898 -6.617 -13.656 1 98.5 92 GLY A C 1
ATOM 731 O O . GLY A 1 92 ? 7.492 -7.113 -14.711 1 98.5 92 GLY A O 1
ATOM 732 N N . ILE A 1 93 ? 7.344 -6.898 -12.523 1 98.81 93 ILE A N 1
ATOM 733 C CA . ILE A 1 93 ? 6.27 -7.883 -12.445 1 98.81 93 ILE A CA 1
ATOM 734 C C . ILE A 1 93 ? 5.016 -7.328 -13.117 1 98.81 93 ILE A C 1
ATOM 736 O O . ILE A 1 93 ? 4.234 -8.078 -13.711 1 98.81 93 ILE A O 1
ATOM 740 N N . LYS A 1 94 ? 4.812 -6.043 -12.992 1 98.69 94 LYS A N 1
ATOM 741 C CA . LYS A 1 94 ? 3.691 -5.422 -13.695 1 98.69 94 LYS A CA 1
ATOM 742 C C . LYS A 1 94 ? 3.855 -5.543 -15.203 1 98.69 94 LYS A C 1
ATOM 744 O O . LYS A 1 94 ? 2.896 -5.852 -15.914 1 98.69 94 LYS A O 1
ATOM 749 N N . ALA A 1 95 ? 5.047 -5.32 -15.656 1 98.5 95 ALA A N 1
ATOM 750 C CA . ALA A 1 95 ? 5.332 -5.457 -17.078 1 98.5 95 ALA A CA 1
ATOM 751 C C . ALA A 1 95 ? 5.215 -6.91 -17.531 1 98.5 95 ALA A C 1
ATOM 753 O O . ALA A 1 95 ? 4.645 -7.195 -18.578 1 98.5 95 ALA A O 1
ATOM 754 N N . TYR A 1 96 ? 5.73 -7.809 -16.766 1 98.69 96 TYR A N 1
ATOM 755 C CA . TYR A 1 96 ? 5.754 -9.234 -17.047 1 98.69 96 TYR A CA 1
ATOM 756 C C . TYR A 1 96 ? 4.348 -9.773 -17.266 1 98.69 96 TYR A C 1
ATOM 758 O O . TYR A 1 96 ? 4.098 -10.508 -18.234 1 98.69 96 TYR A O 1
ATOM 766 N N . SER A 1 97 ? 3.426 -9.367 -16.453 1 98.75 97 SER A N 1
ATOM 767 C CA . SER A 1 97 ? 2.057 -9.867 -16.516 1 98.75 97 SER A CA 1
ATOM 768 C C . SER A 1 97 ? 1.174 -8.961 -17.375 1 98.75 97 SER A C 1
ATOM 770 O O . SER A 1 97 ? 0.032 -9.312 -17.672 1 98.75 97 SER A O 1
ATOM 772 N N . ASN A 1 98 ? 1.745 -7.84 -17.766 1 98.38 98 ASN A N 1
ATOM 773 C CA . ASN A 1 98 ? 0.918 -6.805 -18.375 1 98.38 98 ASN A CA 1
ATOM 774 C C . ASN A 1 98 ? -0.311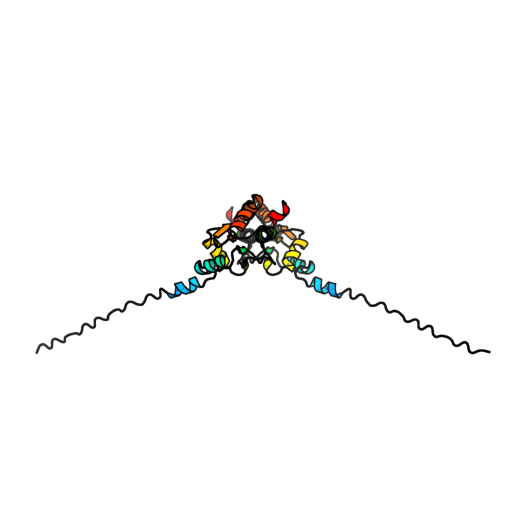 -6.496 -17.516 1 98.38 98 ASN A C 1
ATOM 776 O O . ASN A 1 98 ? -1.435 -6.484 -18.031 1 98.38 98 ASN A O 1
ATOM 780 N N . TRP A 1 99 ? -0.156 -6.426 -16.25 1 98.56 99 TRP A N 1
ATOM 781 C CA . TRP A 1 99 ? -1.165 -6.121 -15.242 1 98.56 99 TRP A CA 1
ATOM 782 C C . TRP A 1 99 ? -0.69 -5.004 -14.32 1 98.56 99 TRP A C 1
ATOM 784 O O . TRP A 1 99 ? 0.43 -5.047 -13.805 1 98.56 99 TRP A O 1
ATOM 794 N N . PRO A 1 100 ? -1.515 -4.008 -14.031 1 97.5 100 PRO A N 1
ATOM 795 C CA . PRO A 1 100 ? -0.992 -2.764 -13.461 1 97.5 100 PRO A CA 1
ATOM 796 C C . PRO A 1 100 ? -0.897 -2.801 -11.938 1 97.5 100 PRO A C 1
ATOM 798 O O . PRO A 1 100 ? -0.216 -1.966 -11.336 1 97.5 100 PRO A O 1
ATOM 801 N N . THR A 1 101 ? -1.627 -3.77 -11.281 1 98.06 101 THR A N 1
ATOM 802 C CA . THR A 1 101 ? -1.748 -3.631 -9.836 1 98.06 101 THR A CA 1
ATOM 803 C C . THR A 1 101 ? -1.074 -4.797 -9.117 1 98.06 101 THR A C 1
ATOM 805 O O . THR A 1 101 ? -0.742 -5.809 -9.75 1 98.06 101 THR A O 1
ATOM 808 N N . ILE A 1 102 ? -0.699 -4.605 -7.922 1 98.62 102 ILE A N 1
ATOM 809 C CA . ILE A 1 102 ? -0.204 -5.559 -6.934 1 98.62 102 ILE A CA 1
ATOM 810 C C . ILE A 1 102 ? -1.235 -5.738 -5.824 1 98.62 102 ILE A C 1
ATOM 812 O O . ILE A 1 102 ? -1.886 -4.773 -5.414 1 98.62 102 ILE A O 1
ATOM 816 N N . PRO A 1 103 ? -1.427 -6.875 -5.434 1 98.88 103 PRO A N 1
ATOM 817 C CA . PRO A 1 103 ? -0.686 -8.133 -5.566 1 98.88 103 PRO A CA 1
ATOM 818 C C . PRO A 1 103 ? -0.991 -8.867 -6.871 1 98.88 103 PRO A C 1
ATOM 820 O O . PRO A 1 103 ? -1.93 -8.5 -7.582 1 98.88 103 PRO A O 1
ATOM 823 N N . GLN A 1 104 ? -0.129 -9.812 -7.188 1 98.94 104 GLN A N 1
ATOM 824 C CA . GLN A 1 104 ? -0.315 -10.695 -8.328 1 98.94 104 GLN A CA 1
ATOM 825 C C . GLN A 1 104 ? -0.054 -12.148 -7.945 1 98.94 104 GLN A C 1
ATOM 827 O O . GLN A 1 104 ? 0.954 -12.461 -7.309 1 98.94 104 GLN A O 1
ATOM 832 N N . VAL A 1 105 ? -0.93 -13.047 -8.398 1 98.94 105 VAL A N 1
ATOM 833 C CA . VAL A 1 105 ? -0.858 -14.453 -8.031 1 98.94 105 VAL A CA 1
ATOM 834 C C . VAL A 1 105 ? -0.53 -15.289 -9.266 1 98.94 105 VAL A C 1
ATOM 836 O O . VAL A 1 105 ? -1.095 -15.07 -10.344 1 98.94 105 VAL A O 1
ATOM 839 N N . TYR A 1 106 ? 0.337 -16.188 -9.109 1 98.94 106 TYR A N 1
ATOM 840 C CA . TYR A 1 106 ? 0.695 -17.172 -10.125 1 98.94 106 TYR A CA 1
ATOM 841 C C . TYR A 1 106 ? 0.461 -18.594 -9.609 1 98.94 106 TYR A C 1
ATOM 843 O O . TYR A 1 106 ? 0.805 -18.906 -8.469 1 98.94 106 TYR A O 1
ATOM 851 N N . ILE A 1 107 ? -0.124 -19.438 -10.383 1 98.75 107 ILE A N 1
ATOM 852 C CA . ILE A 1 107 ? -0.332 -20.859 -10.102 1 98.75 107 ILE A CA 1
ATOM 853 C C . ILE A 1 107 ? 0.315 -21.703 -11.195 1 98.75 107 ILE A C 1
ATOM 855 O O . ILE A 1 107 ? -0.032 -21.578 -12.375 1 98.75 107 ILE A O 1
ATOM 859 N N . ASP A 1 108 ? 1.275 -22.453 -10.758 1 98.31 108 ASP A N 1
ATOM 860 C CA . ASP A 1 108 ? 2.027 -23.312 -11.672 1 98.31 108 ASP A CA 1
ATOM 861 C C . ASP A 1 108 ? 2.637 -22.5 -12.812 1 98.31 108 ASP A C 1
ATOM 863 O O . ASP A 1 108 ? 2.543 -22.891 -13.977 1 98.31 108 ASP A O 1
ATOM 867 N N . GLY A 1 109 ? 3.113 -21.312 -12.453 1 98.44 109 GLY A N 1
ATOM 868 C CA . GLY A 1 109 ? 3.85 -20.484 -13.383 1 98.44 109 GLY A CA 1
ATOM 869 C C . GLY A 1 109 ? 2.951 -19.609 -14.25 1 98.44 109 GLY A C 1
ATOM 870 O O . GLY A 1 109 ? 3.436 -18.812 -15.047 1 98.44 109 GLY A O 1
ATOM 871 N N . GLU A 1 110 ? 1.629 -19.719 -14.109 1 98.31 110 GLU A N 1
ATOM 872 C CA . GLU A 1 110 ? 0.679 -18.953 -14.914 1 98.31 110 GLU A CA 1
ATOM 873 C C . GLU A 1 110 ? 0.042 -17.844 -14.102 1 98.31 110 GLU A C 1
ATOM 875 O O . GLU A 1 110 ? -0.336 -18.031 -12.945 1 98.31 110 GLU A O 1
ATOM 880 N N . PHE A 1 111 ? -0.062 -16.719 -14.742 1 98.88 111 PHE A N 1
ATOM 881 C CA . PHE A 1 111 ? -0.684 -15.578 -14.086 1 98.88 111 PHE A CA 1
ATOM 882 C C . PHE A 1 111 ? -2.18 -15.805 -13.906 1 98.88 111 PHE A C 1
ATOM 884 O O . PHE A 1 111 ? -2.896 -16.078 -14.875 1 98.88 111 PHE A O 1
ATOM 891 N N . VAL A 1 112 ? -2.617 -15.703 -12.648 1 98.75 112 VAL A N 1
ATOM 892 C CA . VAL A 1 112 ? -4.031 -15.867 -12.32 1 98.75 112 VAL A CA 1
ATOM 893 C C . VAL A 1 112 ? -4.715 -14.508 -12.281 1 98.75 112 VAL A C 1
ATOM 895 O O . VAL A 1 112 ? -5.781 -14.32 -12.867 1 98.75 112 VAL A O 1
ATOM 898 N N . GLY A 1 113 ? -4.094 -13.555 -11.523 1 98.62 113 GLY A N 1
ATOM 899 C CA . GLY A 1 113 ? -4.684 -12.234 -11.391 1 98.62 113 GLY A CA 1
ATOM 900 C C . GLY A 1 113 ? -4.273 -11.523 -10.117 1 98.62 113 GLY A C 1
ATOM 901 O O . GLY A 1 113 ? -3.391 -11.992 -9.391 1 98.62 113 GLY A O 1
ATOM 902 N N . GLY A 1 114 ? -4.859 -10.344 -9.953 1 98.56 114 GLY A N 1
ATOM 903 C CA . GLY A 1 114 ? -4.703 -9.578 -8.727 1 98.56 114 GLY A CA 1
ATOM 904 C C . GLY A 1 114 ? -5.754 -9.898 -7.684 1 98.56 114 GLY A C 1
ATOM 905 O O . GLY A 1 114 ? -6.34 -10.984 -7.699 1 98.56 114 GLY A O 1
ATOM 906 N N . CYS A 1 115 ? -5.945 -8.953 -6.809 1 98.81 115 CYS A N 1
ATOM 907 C CA . CYS A 1 115 ? -6.836 -9.156 -5.668 1 98.81 115 CYS A CA 1
ATOM 908 C C . CYS A 1 115 ? -8.273 -9.359 -6.133 1 98.81 115 CYS A C 1
ATOM 910 O O . CYS A 1 115 ? -8.945 -10.297 -5.695 1 98.81 115 CYS A O 1
ATOM 912 N N . ASP A 1 116 ? -8.805 -8.531 -7.016 1 98.69 116 ASP A N 1
ATOM 913 C CA . ASP A 1 116 ? -10.195 -8.609 -7.453 1 98.69 116 ASP A CA 1
ATOM 914 C C . ASP A 1 116 ? -10.492 -9.969 -8.086 1 98.69 116 ASP A C 1
ATOM 916 O O . ASP A 1 116 ? -11.555 -10.547 -7.848 1 98.69 116 ASP A O 1
ATOM 920 N N . ILE A 1 117 ? -9.562 -10.492 -8.883 1 98.75 117 ILE A N 1
ATOM 921 C CA . ILE A 1 117 ? -9.758 -11.781 -9.547 1 98.75 117 ILE A CA 1
ATOM 922 C C . ILE A 1 117 ? -9.758 -12.898 -8.508 1 98.75 117 ILE A C 1
ATOM 924 O O . ILE A 1 117 ? -10.586 -13.812 -8.57 1 98.75 117 ILE A O 1
ATOM 928 N N . MET A 1 118 ? -8.828 -12.828 -7.586 1 98.81 118 MET A N 1
ATOM 929 C CA . MET A 1 118 ? -8.758 -13.844 -6.539 1 98.81 118 MET A CA 1
ATOM 930 C C . MET A 1 118 ? -10.047 -13.875 -5.73 1 98.81 118 MET A C 1
ATOM 932 O O . MET A 1 118 ? -10.547 -14.953 -5.391 1 98.81 118 MET A O 1
ATOM 936 N N . VAL A 1 119 ? -10.586 -12.719 -5.406 1 98.81 119 VAL A N 1
ATOM 937 C CA . VAL A 1 119 ? -11.836 -12.633 -4.66 1 98.81 119 VAL A CA 1
ATOM 938 C C . VAL A 1 119 ? -12.969 -13.266 -5.473 1 98.81 119 VAL A C 1
ATOM 940 O O . VAL A 1 119 ? -13.742 -14.062 -4.945 1 98.81 119 VAL A O 1
ATOM 943 N N . GLU A 1 120 ? -13.055 -12.875 -6.688 1 98.75 120 GLU A N 1
ATOM 944 C CA . GLU A 1 120 ? -14.102 -13.406 -7.566 1 98.75 120 GLU A CA 1
ATOM 945 C C . GLU A 1 120 ? -14.016 -14.922 -7.66 1 98.75 120 GLU A C 1
ATOM 947 O O . GLU A 1 120 ? -15.031 -15.617 -7.512 1 98.75 120 GLU A O 1
ATOM 952 N N . LYS A 1 121 ? -12.844 -15.438 -7.879 1 98.69 121 LYS A N 1
ATOM 953 C CA . LYS A 1 121 ? -12.664 -16.875 -8 1 98.69 121 LYS A CA 1
ATOM 954 C C . LYS A 1 121 ? -12.953 -17.578 -6.676 1 98.69 121 LYS A C 1
ATOM 956 O O . LYS A 1 121 ? -13.453 -18.703 -6.656 1 98.69 121 LYS A O 1
ATOM 961 N N . HIS A 1 122 ? -12.602 -16.938 -5.609 1 98.31 122 HIS A N 1
ATOM 962 C CA . HIS A 1 122 ? -12.922 -17.469 -4.289 1 98.31 122 HIS A CA 1
ATOM 963 C C . HIS A 1 122 ? -14.43 -17.625 -4.102 1 98.31 122 HIS A C 1
ATOM 965 O O . HIS A 1 122 ? -14.906 -18.672 -3.666 1 98.31 122 HIS A O 1
ATOM 971 N N . LYS A 1 123 ? -15.172 -16.625 -4.473 1 97.75 123 LYS A N 1
ATOM 972 C CA . LYS A 1 123 ? -16.625 -16.594 -4.297 1 97.75 123 LYS A CA 1
ATOM 973 C C . LYS A 1 123 ? -17.312 -17.609 -5.195 1 97.75 123 LYS A C 1
ATOM 975 O O . LYS A 1 123 ? -18.281 -18.25 -4.789 1 97.75 123 LYS A O 1
ATOM 980 N N . SER A 1 124 ? -16.797 -17.734 -6.34 1 97.69 124 SER A N 1
ATOM 981 C CA . SER A 1 124 ? -17.453 -18.594 -7.324 1 97.69 124 SER A CA 1
ATOM 982 C C . SER A 1 124 ? -17.094 -20.062 -7.098 1 97.69 124 SER A C 1
ATOM 984 O O . SER A 1 124 ? -17.734 -20.953 -7.656 1 97.69 124 SER A O 1
ATOM 986 N N . GLY A 1 125 ? -15.984 -20.281 -6.414 1 97.12 125 GLY A N 1
ATOM 987 C CA . GLY A 1 125 ? -15.508 -21.641 -6.207 1 97.12 125 GLY A CA 1
ATOM 988 C C . GLY A 1 125 ? -14.492 -22.078 -7.246 1 97.12 125 GLY A C 1
ATOM 989 O O . GLY A 1 125 ? -13.938 -23.172 -7.156 1 97.12 125 GLY A O 1
ATOM 990 N N . GLU A 1 126 ? -14.211 -21.266 -8.164 1 98.31 126 GLU A N 1
ATOM 991 C CA . GLU A 1 126 ? -13.289 -21.594 -9.242 1 98.31 126 GLU A CA 1
ATOM 992 C C . GLU A 1 126 ? -11.875 -21.828 -8.703 1 98.31 126 GLU A C 1
ATOM 994 O O . GLU A 1 126 ? -11.117 -22.625 -9.266 1 98.31 126 GLU A O 1
ATOM 999 N N . LEU A 1 127 ? -11.492 -21.219 -7.652 1 98.12 127 LEU A N 1
ATOM 1000 C CA . LEU A 1 127 ? -10.164 -21.375 -7.066 1 98.12 127 LEU A CA 1
ATOM 1001 C C . LEU A 1 127 ? -9.938 -22.797 -6.609 1 98.12 127 LEU A C 1
ATOM 1003 O O . LEU A 1 127 ? -8.805 -23.297 -6.656 1 98.12 127 LEU A O 1
ATOM 1007 N N . ILE A 1 128 ? -11.023 -23.422 -6.156 1 97.88 128 ILE A N 1
ATOM 1008 C CA . ILE A 1 128 ? -10.93 -24.812 -5.734 1 97.88 128 ILE A CA 1
ATOM 1009 C C . ILE A 1 128 ? -10.477 -25.672 -6.91 1 97.88 128 ILE A C 1
ATOM 1011 O O . ILE A 1 128 ? -9.586 -26.516 -6.766 1 97.88 128 ILE A O 1
ATOM 1015 N N . GLU A 1 129 ? -11.094 -25.391 -8.047 1 97.75 129 GLU A N 1
ATOM 1016 C CA . GLU A 1 129 ? -10.734 -26.141 -9.25 1 97.75 129 GLU A CA 1
ATOM 1017 C C . GLU A 1 129 ? -9.289 -25.859 -9.656 1 97.75 129 GLU A C 1
ATOM 1019 O O . GLU A 1 129 ? -8.555 -26.766 -10.039 1 97.75 129 GLU A O 1
ATOM 1024 N N . ASP A 1 130 ? -8.891 -24.578 -9.578 1 98.12 130 ASP A N 1
ATOM 1025 C CA . ASP A 1 130 ? -7.516 -24.188 -9.906 1 98.12 130 ASP A CA 1
ATOM 1026 C C . ASP A 1 130 ? -6.516 -24.953 -9.031 1 98.12 130 ASP A C 1
ATOM 1028 O O . ASP A 1 130 ? -5.508 -25.453 -9.531 1 98.12 130 ASP A O 1
ATOM 1032 N N . PHE A 1 131 ? -6.766 -25.078 -7.758 1 98.19 131 PHE A N 1
ATOM 1033 C CA . PHE A 1 131 ? -5.871 -25.75 -6.824 1 98.19 131 PHE A CA 1
ATOM 1034 C C . PHE A 1 131 ? -5.863 -27.25 -7.062 1 98.19 131 PHE A C 1
ATOM 1036 O O . PHE A 1 131 ? -4.809 -27.891 -7.004 1 98.19 131 PHE A O 1
ATOM 1043 N N . GLN A 1 132 ? -7.012 -27.781 -7.379 1 97.5 132 GLN A N 1
ATOM 1044 C CA . GLN A 1 132 ? -7.109 -29.203 -7.629 1 97.5 132 GLN A CA 1
ATOM 1045 C C . GLN A 1 132 ? -6.25 -29.625 -8.82 1 97.5 132 GLN A C 1
ATOM 1047 O O . GLN A 1 132 ? -5.617 -30.672 -8.805 1 97.5 132 GLN A O 1
ATOM 1052 N N . LYS A 1 133 ? -6.266 -28.797 -9.789 1 97.56 133 LYS A N 1
ATOM 1053 C CA . LYS A 1 133 ? -5.5 -29.062 -11.008 1 97.56 133 LYS A CA 1
ATOM 1054 C C . LYS A 1 133 ? -4.02 -29.25 -10.688 1 97.56 133 LYS A C 1
ATOM 1056 O O . LYS A 1 133 ? -3.303 -29.938 -11.422 1 97.56 133 LYS A O 1
ATOM 1061 N N . ILE A 1 134 ? -3.584 -28.625 -9.641 1 97.06 134 ILE A N 1
ATOM 1062 C CA . ILE A 1 134 ? -2.164 -28.734 -9.32 1 97.06 134 ILE A CA 1
ATOM 1063 C C . ILE A 1 134 ? -1.979 -29.625 -8.094 1 97.06 134 ILE A C 1
ATOM 1065 O O . ILE A 1 134 ? -0.919 -29.609 -7.461 1 97.06 134 ILE A O 1
ATOM 1069 N N . GLY A 1 135 ? -2.955 -30.312 -7.656 1 96.56 135 GLY A N 1
ATOM 1070 C CA . GLY A 1 135 ? -2.852 -31.344 -6.625 1 96.56 135 GLY A CA 1
ATOM 1071 C C . GLY A 1 135 ? -3.074 -30.797 -5.227 1 96.56 135 GLY A C 1
ATOM 1072 O O . GLY A 1 135 ? -2.674 -31.422 -4.242 1 96.56 135 GLY A O 1
ATOM 1073 N N . ILE A 1 136 ? -3.596 -29.625 -5.125 1 96.62 136 ILE A N 1
ATOM 1074 C CA . ILE A 1 136 ? -3.893 -29.047 -3.816 1 96.62 136 ILE A CA 1
ATOM 1075 C C . ILE A 1 136 ? -5.387 -2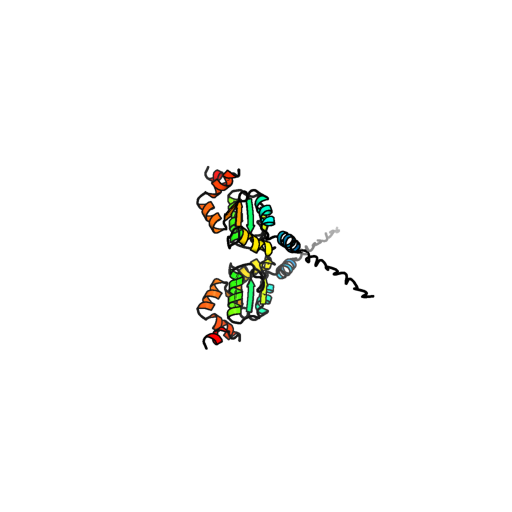9.156 -3.531 1 96.62 136 ILE A C 1
ATOM 1077 O O . ILE A 1 136 ? -6.211 -28.734 -4.344 1 96.62 136 ILE A O 1
ATOM 1081 N N . ARG A 1 137 ? -5.691 -29.781 -2.432 1 95.75 137 ARG A N 1
ATOM 1082 C CA . ARG A 1 137 ? -7.086 -29.875 -2.018 1 95.75 137 ARG A CA 1
ATOM 1083 C C . ARG A 1 137 ? -7.473 -28.734 -1.091 1 95.75 137 ARG A C 1
ATOM 1085 O O . ARG A 1 137 ? -6.855 -28.547 -0.04 1 95.75 137 ARG A O 1
ATOM 1092 N N . SER A 1 138 ? -8.461 -28.031 -1.472 1 96.25 138 SER A N 1
ATOM 1093 C CA . SER A 1 138 ? -8.93 -26.922 -0.644 1 96.25 138 SER A CA 1
ATOM 1094 C C . SER A 1 138 ? -9.594 -27.422 0.63 1 96.25 138 SER A C 1
ATOM 1096 O O . SER A 1 138 ? -10.406 -28.359 0.588 1 96.25 138 SER A O 1
ATOM 1098 N N . THR A 1 139 ? -9.391 -26.719 1.662 1 94.81 139 THR A N 1
ATOM 1099 C CA . THR A 1 139 ? -9.984 -27.094 2.941 1 94.81 139 THR A CA 1
ATOM 1100 C C . THR A 1 139 ? -11.477 -26.781 2.965 1 94.81 139 THR A C 1
ATOM 1102 O O . THR A 1 139 ? -12.211 -27.281 3.811 1 94.81 139 THR A O 1
ATOM 1105 N N . LEU A 1 140 ? -11.938 -25.969 2.078 1 92.25 140 LEU A N 1
ATOM 1106 C CA . LEU A 1 140 ? -13.344 -25.594 2.014 1 92.25 140 LEU A CA 1
ATOM 1107 C C . LEU A 1 140 ? -14.203 -26.797 1.642 1 92.25 140 LEU A C 1
ATOM 1109 O O . LEU A 1 140 ? -15.406 -26.828 1.927 1 92.25 140 LEU A O 1
ATOM 1113 N N . LEU A 1 141 ? -13.633 -27.719 0.979 1 89.94 141 LEU A N 1
ATOM 1114 C CA . LEU A 1 141 ? -14.352 -28.938 0.606 1 89.94 141 LEU A CA 1
ATOM 1115 C C . LEU A 1 141 ? -14.625 -29.797 1.83 1 89.94 141 LEU A C 1
ATOM 1117 O O . LEU A 1 141 ? -15.508 -30.656 1.8 1 89.94 141 LEU A O 1
ATOM 1121 N N . ASP A 1 142 ? -13.922 -29.562 2.832 1 86.12 142 ASP A N 1
ATOM 1122 C CA . ASP A 1 142 ? -14.148 -30.297 4.07 1 86.12 142 ASP A CA 1
ATOM 1123 C C . ASP A 1 142 ? -15.258 -29.672 4.902 1 86.12 142 ASP A C 1
ATOM 1125 O O . ASP A 1 142 ? -15.852 -30.312 5.754 1 86.12 142 ASP A O 1
ATOM 1129 N N . ARG A 1 143 ? -15.469 -28.422 4.801 1 70.94 143 ARG A N 1
ATOM 1130 C CA . ARG A 1 143 ? -16.484 -27.734 5.59 1 70.94 143 ARG A CA 1
ATOM 1131 C C . ARG A 1 143 ? -17.875 -28.031 5.059 1 70.94 143 ARG A C 1
ATOM 1133 O O . ARG A 1 143 ? -18.859 -27.922 5.801 1 70.94 143 ARG A O 1
ATOM 1140 N N . GLU A 1 144 ? -18.125 -28.141 3.764 1 55.53 144 GLU A N 1
ATOM 1141 C CA . GLU A 1 144 ? -19.422 -28.484 3.203 1 55.53 144 GLU A CA 1
ATOM 1142 C C . GLU A 1 144 ? -19.766 -29.953 3.467 1 55.53 144 GLU A C 1
ATOM 1144 O O . GLU A 1 144 ? -20.922 -30.359 3.295 1 55.53 144 GLU A O 1
ATOM 1149 N N . GLU A 1 145 ? -18.859 -30.688 3.955 1 44.62 145 GLU A N 1
ATOM 1150 C CA . GLU A 1 145 ? -19.266 -32.031 4.336 1 44.62 145 GLU A CA 1
ATOM 1151 C C . GLU A 1 145 ? -19.703 -32.094 5.801 1 44.62 145 GLU A C 1
ATOM 1153 O O . GLU A 1 145 ? -19.172 -31.375 6.637 1 44.62 145 GLU A O 1
ATOM 1158 N N . MET B 1 1 ? 9.172 -16.609 92.312 1 31.45 1 MET B N 1
ATOM 1159 C CA . MET B 1 1 ? 10.109 -15.891 91.438 1 31.45 1 MET B CA 1
ATOM 1160 C C . MET B 1 1 ? 9.758 -16.078 90 1 31.45 1 MET B C 1
ATOM 1162 O O . MET B 1 1 ? 10.164 -17.062 89.375 1 31.45 1 MET B O 1
ATOM 1166 N N . ALA B 1 2 ? 8.453 -15.789 89.688 1 36.12 2 ALA B N 1
ATOM 1167 C CA . ALA B 1 2 ? 7.707 -15.844 88.438 1 36.12 2 ALA B CA 1
ATOM 1168 C C . ALA B 1 2 ? 8.352 -14.945 87.375 1 36.12 2 ALA B C 1
ATOM 1170 O O . ALA B 1 2 ? 8.398 -13.727 87.5 1 36.12 2 ALA B O 1
ATOM 1171 N N . TRP B 1 3 ? 9.523 -15.391 86.688 1 35.12 3 TRP B N 1
ATOM 1172 C CA . TRP B 1 3 ? 10.312 -14.805 85.625 1 35.12 3 TRP B CA 1
ATOM 1173 C C . TRP B 1 3 ? 9.461 -14.562 84.375 1 35.12 3 TRP B C 1
ATOM 1175 O O . TRP B 1 3 ? 9.016 -15.516 83.75 1 35.12 3 TRP B O 1
ATOM 1185 N N . MET B 1 4 ? 8.422 -13.672 84.438 1 38.19 4 MET B N 1
ATOM 1186 C CA . MET B 1 4 ? 7.539 -13.25 83.375 1 38.19 4 MET B CA 1
ATOM 1187 C C . MET B 1 4 ? 8.344 -12.742 82.125 1 38.19 4 MET B C 1
ATOM 1189 O O . MET B 1 4 ? 9.039 -11.734 82.25 1 38.19 4 MET B O 1
ATOM 1193 N N . MET B 1 5 ? 9.023 -13.641 81.375 1 41.75 5 MET B N 1
ATOM 1194 C CA . MET B 1 5 ? 9.773 -13.367 80.188 1 41.75 5 MET B CA 1
ATOM 1195 C C . MET B 1 5 ? 8.938 -12.555 79.188 1 41.75 5 MET B C 1
ATOM 1197 O O . MET B 1 5 ? 7.785 -12.898 78.938 1 41.75 5 MET B O 1
ATOM 1201 N N . ILE B 1 6 ? 9.023 -11.242 79.188 1 44.97 6 ILE B N 1
ATOM 1202 C CA . ILE B 1 6 ? 8.469 -10.195 78.312 1 44.97 6 ILE B CA 1
ATOM 1203 C C . ILE B 1 6 ? 8.836 -10.469 76.875 1 44.97 6 ILE B C 1
ATOM 1205 O O . ILE B 1 6 ? 10.016 -10.555 76.5 1 44.97 6 ILE B O 1
ATOM 1209 N N . ARG B 1 7 ? 8.094 -11.336 76.125 1 48.12 7 ARG B N 1
ATOM 1210 C CA . ARG B 1 7 ? 8.266 -11.602 74.75 1 48.12 7 ARG B CA 1
ATOM 1211 C C . ARG B 1 7 ? 8.219 -10.312 73.938 1 48.12 7 ARG B C 1
ATOM 1213 O O . ARG B 1 7 ? 7.266 -9.539 74 1 48.12 7 ARG B O 1
ATOM 1220 N N . PRO B 1 8 ? 9.406 -9.727 73.5 1 45.44 8 PRO B N 1
ATOM 1221 C CA . PRO B 1 8 ? 9.336 -8.523 72.625 1 45.44 8 PRO B CA 1
ATOM 1222 C C . PRO B 1 8 ? 8.578 -8.758 71.375 1 45.44 8 PRO B C 1
ATOM 1224 O O . PRO B 1 8 ? 8.711 -9.82 70.75 1 45.44 8 PRO B O 1
ATOM 1227 N N . SER B 1 9 ? 7.305 -8.367 71.25 1 45.81 9 SER B N 1
ATOM 1228 C CA . SER B 1 9 ? 6.496 -8.375 70 1 45.81 9 SER B CA 1
ATOM 1229 C C . SER B 1 9 ? 7.168 -7.59 68.875 1 45.81 9 SER B C 1
ATOM 1231 O O . SER B 1 9 ? 7.367 -6.379 69 1 45.81 9 SER B O 1
ATOM 1233 N N . LEU B 1 10 ? 8.273 -8.078 68.312 1 45.25 10 LEU B N 1
ATOM 1234 C CA . LEU B 1 10 ? 8.852 -7.461 67.125 1 45.25 10 LEU B CA 1
ATOM 1235 C C . LEU B 1 10 ? 7.789 -7.281 66.062 1 45.25 10 LEU B C 1
ATOM 1237 O O . LEU B 1 10 ? 7.16 -8.25 65.625 1 45.25 10 LEU B O 1
ATOM 1241 N N . TRP B 1 11 ? 6.961 -6.215 66.125 1 41.56 11 TRP B N 1
ATOM 1242 C CA . TRP B 1 11 ? 6.066 -5.793 65 1 41.56 11 TRP B CA 1
ATOM 1243 C C . TRP B 1 11 ? 6.824 -5.656 63.719 1 41.56 11 TRP B C 1
ATOM 1245 O O . TRP B 1 11 ? 7.727 -4.824 63.594 1 41.56 11 TRP B O 1
ATOM 1255 N N . ALA B 1 12 ? 7.258 -6.754 63.062 1 44.06 12 ALA B N 1
ATOM 1256 C CA . ALA B 1 12 ? 7.762 -6.754 61.688 1 44.06 12 ALA B CA 1
ATOM 1257 C C . ALA B 1 12 ? 6.91 -5.859 60.781 1 44.06 12 ALA B C 1
ATOM 1259 O O . ALA B 1 12 ? 5.703 -6.07 60.656 1 44.06 12 ALA B O 1
ATOM 1260 N N . SER B 1 13 ? 7.137 -4.52 60.812 1 44.44 13 SER B N 1
ATOM 1261 C CA . SER B 1 13 ? 6.566 -3.568 59.844 1 44.44 13 SER B CA 1
ATOM 1262 C C . SER B 1 13 ? 6.695 -4.07 58.406 1 44.44 13 SER B C 1
ATOM 1264 O O . SER B 1 13 ? 7.789 -4.43 57.969 1 44.44 13 SER B O 1
ATOM 1266 N N . ARG B 1 14 ? 5.77 -4.879 57.969 1 49.38 14 ARG B N 1
ATOM 1267 C CA . ARG B 1 14 ? 5.605 -5.219 56.531 1 49.38 14 ARG B CA 1
ATOM 1268 C C . ARG B 1 14 ? 5.75 -3.982 55.656 1 49.38 14 ARG B C 1
ATOM 1270 O O . ARG B 1 14 ? 4.914 -3.08 55.719 1 49.38 14 ARG B O 1
ATOM 1277 N N . MET B 1 15 ? 6.977 -3.496 55.469 1 46.12 15 MET B N 1
ATOM 1278 C CA . MET B 1 15 ? 7.113 -2.482 54.438 1 46.12 15 MET B CA 1
ATOM 1279 C C . MET B 1 15 ? 6.383 -2.908 53.156 1 46.12 15 MET B C 1
ATOM 1281 O O . MET B 1 15 ? 6.539 -4.039 52.719 1 46.12 15 MET B O 1
ATOM 1285 N N . PRO B 1 16 ? 5.25 -2.281 52.844 1 49.44 16 PRO B N 1
ATOM 1286 C CA . PRO B 1 16 ? 4.633 -2.623 51.562 1 49.44 16 PRO B CA 1
ATOM 1287 C C . PRO B 1 16 ? 5.625 -2.574 50.375 1 49.44 16 PRO B C 1
ATOM 1289 O O . PRO B 1 16 ? 6.629 -1.862 50.469 1 49.44 16 PRO B O 1
ATOM 1292 N N . PHE B 1 17 ? 5.902 -3.676 49.75 1 53.75 17 PHE B N 1
ATOM 1293 C CA . PHE B 1 17 ? 6.531 -3.762 48.438 1 53.75 17 PHE B CA 1
ATOM 1294 C C . PHE B 1 17 ? 6.121 -2.58 47.562 1 53.75 17 PHE B C 1
ATOM 1296 O O . PHE B 1 17 ? 4.934 -2.279 47.438 1 53.75 17 PHE B O 1
ATOM 1303 N N . SER B 1 18 ? 6.98 -1.647 47.25 1 47.44 18 SER B N 1
ATOM 1304 C CA . SER B 1 18 ? 7.074 -0.483 46.375 1 47.44 18 SER B CA 1
ATOM 1305 C C . SER B 1 18 ? 6.469 -0.771 45 1 47.44 18 SER B C 1
ATOM 1307 O O . SER B 1 18 ? 6.633 -1.868 44.469 1 47.44 18 SER B O 1
ATOM 1309 N N . ARG B 1 19 ? 5.422 -0.044 44.531 1 47.38 19 ARG B N 1
ATOM 1310 C CA . ARG B 1 19 ? 4.773 0.161 43.219 1 47.38 19 ARG B CA 1
ATOM 1311 C C . ARG B 1 19 ? 5.805 0.324 42.125 1 47.38 19 ARG B C 1
ATOM 1313 O O . ARG B 1 19 ? 6.484 1.35 42.031 1 47.38 19 ARG B O 1
ATOM 1320 N N . LEU B 1 20 ? 6.5 -0.61 41.719 1 47.62 20 LEU B N 1
ATOM 1321 C CA . LEU B 1 20 ? 7.191 -0.591 40.438 1 47.62 20 LEU B CA 1
ATOM 1322 C C . LEU B 1 20 ? 6.234 -0.195 39.312 1 47.62 20 LEU B C 1
ATOM 1324 O O . LEU B 1 20 ? 6.43 -0.59 38.156 1 47.62 20 LEU B O 1
ATOM 1328 N N . LEU B 1 21 ? 5.191 0.452 39.562 1 49.41 21 LEU B N 1
ATOM 1329 C CA . LEU B 1 21 ? 4.266 0.827 38.5 1 49.41 21 LEU B CA 1
ATOM 1330 C C . LEU B 1 21 ? 4.969 1.657 37.406 1 49.41 21 LEU B C 1
ATOM 1332 O O . LEU B 1 21 ? 4.41 1.9 36.344 1 49.41 21 LEU B O 1
ATOM 1336 N N . GLY B 1 22 ? 6.016 2.508 37.75 1 47.34 22 GLY B N 1
ATOM 1337 C CA . GLY B 1 22 ? 6.34 3.611 36.875 1 47.34 22 GLY B CA 1
ATOM 1338 C C . GLY B 1 22 ? 7.078 3.174 35.625 1 47.34 22 GLY B C 1
ATOM 1339 O O . GLY B 1 22 ? 7.348 3.988 34.75 1 47.34 22 GLY B O 1
ATOM 1340 N N . LEU B 1 23 ? 7.73 2.225 35.562 1 51.91 23 LEU B N 1
ATOM 1341 C CA . LEU B 1 23 ? 8.656 1.938 34.469 1 51.91 23 LEU B CA 1
ATOM 1342 C C . LEU B 1 23 ? 7.898 1.589 33.188 1 51.91 23 LEU B C 1
ATOM 1344 O O . LEU B 1 23 ? 8.367 1.87 32.062 1 51.91 23 LEU B O 1
ATOM 1348 N N . ARG B 1 24 ? 7.031 0.718 33.219 1 52.75 24 ARG B N 1
ATOM 1349 C CA . ARG B 1 24 ? 6.266 0.413 32.031 1 52.75 24 ARG B CA 1
ATOM 1350 C C . ARG B 1 24 ? 5.77 1.688 31.344 1 52.75 24 ARG B C 1
ATOM 1352 O O . ARG B 1 24 ? 5.668 1.751 30.125 1 52.75 24 ARG B O 1
ATOM 1359 N N . SER B 1 25 ? 5.477 2.736 32.156 1 55.53 25 SER B N 1
ATOM 1360 C CA . SER B 1 25 ? 4.91 3.994 31.688 1 55.53 25 SER B CA 1
ATOM 1361 C C . SER B 1 25 ? 5.883 4.727 30.766 1 55.53 25 SER B C 1
ATOM 1363 O O . SER B 1 25 ? 5.488 5.238 29.719 1 55.53 25 SER B O 1
ATOM 1365 N N . TYR B 1 26 ? 7.117 4.609 31.062 1 53.19 26 TYR B N 1
ATOM 1366 C CA . TYR B 1 26 ? 8.125 5.359 30.312 1 53.19 26 TYR B CA 1
ATOM 1367 C C . TYR B 1 26 ? 8.414 4.699 28.969 1 53.19 26 TYR B C 1
ATOM 1369 O O . TYR B 1 26 ? 8.539 5.379 27.953 1 53.19 26 TYR B O 1
ATOM 1377 N N . SER B 1 27 ? 8.484 3.373 28.969 1 57.94 27 SER B N 1
ATOM 1378 C CA . SER B 1 27 ? 8.797 2.652 27.734 1 57.94 27 SER B CA 1
ATOM 1379 C C . SER B 1 27 ? 7.703 2.84 26.703 1 57.94 27 SER B C 1
ATOM 1381 O O . SER B 1 27 ? 7.992 3.002 25.516 1 57.94 27 SER B O 1
ATOM 1383 N N . GLU B 1 28 ? 6.477 2.797 27.172 1 60 28 GLU B N 1
ATOM 1384 C CA . GLU B 1 28 ? 5.34 2.994 26.266 1 60 28 GLU B CA 1
ATOM 1385 C C . GLU B 1 28 ? 5.367 4.383 25.641 1 60 28 GLU B C 1
ATOM 1387 O O . GLU B 1 28 ? 4.969 4.555 24.484 1 60 28 GLU B O 1
ATOM 1392 N N . MET B 1 29 ? 5.883 5.309 26.516 1 59.97 29 MET B N 1
ATOM 1393 C CA . MET B 1 29 ? 5.984 6.688 26.047 1 59.97 29 MET B CA 1
ATOM 1394 C C . MET B 1 29 ? 7.066 6.824 24.969 1 59.97 29 MET B C 1
ATOM 1396 O O . MET B 1 29 ? 7.023 7.746 24.156 1 59.97 29 MET B O 1
ATOM 1400 N N . LEU B 1 30 ? 7.855 5.785 24.969 1 68.06 30 LEU B N 1
ATOM 1401 C CA . LEU B 1 30 ? 8.984 5.867 24.047 1 68.06 30 LEU B CA 1
ATOM 1402 C C . LEU B 1 30 ? 8.656 5.18 22.719 1 68.06 30 LEU B C 1
ATOM 1404 O O . LEU B 1 30 ? 9.398 5.32 21.75 1 68.06 30 LEU B O 1
ATOM 1408 N N . LYS B 1 31 ? 7.418 4.711 22.766 1 86.5 31 LYS B N 1
ATOM 1409 C CA . LYS B 1 31 ? 7.051 4.031 21.516 1 86.5 31 LYS B CA 1
ATOM 1410 C C . LYS B 1 31 ? 6.688 5.035 20.438 1 86.5 31 LYS B C 1
ATOM 1412 O O . LYS B 1 31 ? 6.047 6.055 20.703 1 86.5 31 LYS B O 1
ATOM 1417 N N . THR B 1 32 ? 7.109 4.918 19.297 1 95.88 32 THR B N 1
ATOM 1418 C CA . THR B 1 32 ? 6.918 5.832 18.172 1 95.88 32 THR B CA 1
ATOM 1419 C C . THR B 1 32 ? 5.438 6.008 17.859 1 95.88 32 THR B C 1
ATOM 1421 O O . THR B 1 32 ? 5.043 6.988 17.234 1 95.88 32 THR B O 1
ATOM 1424 N N . GLY B 1 33 ? 4.648 5.105 18.375 1 97.06 33 GLY B N 1
ATOM 1425 C CA . GLY B 1 33 ? 3.215 5.188 18.156 1 97.06 33 GLY B CA 1
ATOM 1426 C C . GLY B 1 33 ? 2.467 5.824 19.312 1 97.06 33 GLY B C 1
ATOM 1427 O O . GLY B 1 33 ? 1.235 5.883 19.297 1 97.06 33 GLY B O 1
ATOM 1428 N N . SER B 1 34 ? 3.186 6.336 20.266 1 96.88 34 SER B N 1
ATOM 1429 C CA . SER B 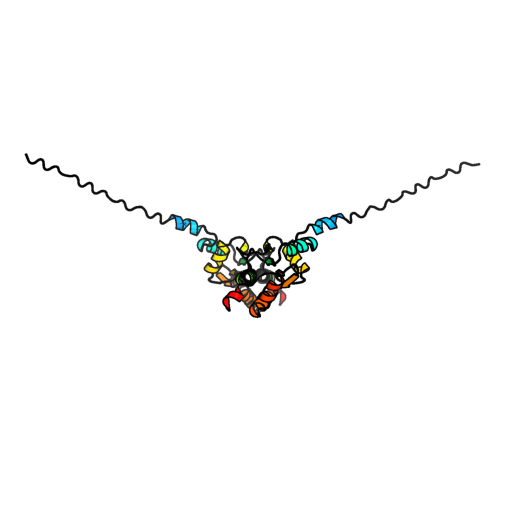1 34 ? 2.553 6.938 21.422 1 96.88 34 SER B CA 1
ATOM 1430 C C . SER B 1 34 ? 1.939 8.289 21.094 1 96.88 34 SER B C 1
ATOM 1432 O O . SER B 1 34 ? 2.406 8.977 20.172 1 96.88 34 SER B O 1
ATOM 1434 N N . LYS B 1 35 ? 0.92 8.617 21.859 1 97.31 35 LYS B N 1
ATOM 1435 C CA . LYS B 1 35 ? 0.276 9.922 21.688 1 97.31 35 LYS B CA 1
ATOM 1436 C C . LYS B 1 35 ? 1.284 11.055 21.828 1 97.31 35 LYS B C 1
ATOM 1438 O O . LYS B 1 35 ? 1.274 12 21.031 1 97.31 35 LYS B O 1
ATOM 1443 N N . ASP B 1 36 ? 2.107 11.016 22.828 1 96.69 36 ASP B N 1
ATOM 1444 C CA . ASP B 1 36 ? 3.096 12.062 23.078 1 96.69 36 ASP B CA 1
ATOM 1445 C C . ASP B 1 36 ? 4.031 12.227 21.875 1 96.69 36 ASP B C 1
ATOM 1447 O O . ASP B 1 36 ? 4.352 13.352 21.484 1 96.69 36 ASP B O 1
ATOM 1451 N N . HIS B 1 37 ? 4.492 11.148 21.359 1 97.81 37 HIS B N 1
ATOM 1452 C CA . HIS B 1 37 ? 5.395 11.219 20.219 1 97.81 37 HIS B CA 1
ATOM 1453 C C . HIS B 1 37 ? 4.688 11.797 19 1 97.81 37 HIS B C 1
ATOM 1455 O O . HIS B 1 37 ? 5.242 12.641 18.297 1 97.81 37 HIS B O 1
ATOM 1461 N N . ILE B 1 38 ? 3.49 11.352 18.719 1 98.56 38 ILE B N 1
ATOM 1462 C CA . ILE B 1 38 ? 2.75 11.797 17.547 1 98.56 38 ILE B CA 1
ATOM 1463 C C . ILE B 1 38 ? 2.389 13.273 17.688 1 98.56 38 ILE B C 1
ATOM 1465 O O . ILE B 1 38 ? 2.396 14.016 16.703 1 98.56 38 ILE B O 1
ATOM 1469 N N . ASP B 1 39 ? 2.096 13.734 18.891 1 98.25 39 ASP B N 1
ATOM 1470 C CA . ASP B 1 39 ? 1.893 15.156 19.141 1 98.25 39 ASP B CA 1
ATOM 1471 C C . ASP B 1 39 ? 3.082 15.977 18.641 1 98.25 39 ASP B C 1
ATOM 1473 O O . ASP B 1 39 ? 2.902 17.047 18.047 1 98.25 39 ASP B O 1
ATOM 1477 N N . LYS B 1 40 ? 4.168 15.484 18.906 1 97.94 40 LYS B N 1
ATOM 1478 C CA . LYS B 1 40 ? 5.375 16.172 18.469 1 97.94 40 LYS B CA 1
ATOM 1479 C C . LYS B 1 40 ? 5.484 16.172 16.938 1 97.94 40 LYS B C 1
ATOM 1481 O O . LYS B 1 40 ? 5.824 17.188 16.344 1 97.94 40 LYS B O 1
ATOM 1486 N N . LEU B 1 41 ? 5.227 15.047 16.328 1 98.56 41 LEU B N 1
ATOM 1487 C CA . LEU B 1 41 ? 5.363 14.922 14.883 1 98.56 41 LEU B CA 1
ATOM 1488 C C . LEU B 1 41 ? 4.395 15.859 14.172 1 98.56 41 LEU B C 1
ATOM 1490 O O . LEU B 1 41 ? 4.77 16.547 13.211 1 98.56 41 LEU B O 1
ATOM 1494 N N . VAL B 1 42 ? 3.121 15.922 14.633 1 98.69 42 VAL B N 1
ATOM 1495 C CA . VAL B 1 42 ? 2.104 16.672 13.906 1 98.69 42 VAL B CA 1
ATOM 1496 C C . VAL B 1 42 ? 2.34 18.172 14.078 1 98.69 42 VAL B C 1
ATOM 1498 O O . VAL B 1 42 ? 1.75 18.984 13.367 1 98.69 42 VAL B O 1
ATOM 1501 N N . SER B 1 43 ? 3.205 18.516 14.984 1 97.81 43 SER B N 1
ATOM 1502 C CA . SER B 1 43 ? 3.488 19.922 15.258 1 97.81 43 SER B CA 1
ATOM 1503 C C . SER B 1 43 ? 4.82 20.344 14.648 1 97.81 43 SER B C 1
ATOM 1505 O O . SER B 1 43 ? 5.215 21.5 14.758 1 97.81 43 SER B O 1
ATOM 1507 N N . GLU B 1 44 ? 5.441 19.438 13.977 1 97.38 44 GLU B N 1
ATOM 1508 C CA . GLU B 1 44 ? 6.793 19.688 13.484 1 97.38 44 GLU B CA 1
ATOM 1509 C C . GLU B 1 44 ? 6.785 20.719 12.359 1 97.38 44 GLU B C 1
ATOM 1511 O O . GLU B 1 44 ? 7.742 21.469 12.195 1 97.38 44 GLU B O 1
ATOM 1516 N N . GLN B 1 45 ? 5.789 20.688 11.531 1 98.19 45 GLN B N 1
ATOM 1517 C CA . GLN B 1 45 ? 5.57 21.625 10.43 1 98.19 45 GLN B CA 1
ATOM 1518 C C . GLN B 1 45 ? 4.09 21.938 10.266 1 98.19 45 GLN B C 1
ATOM 1520 O O . GLN B 1 45 ? 3.236 21.297 10.883 1 98.19 45 GLN B O 1
ATOM 1525 N N . LYS B 1 46 ? 3.869 22.969 9.539 1 98.31 46 LYS B N 1
ATOM 1526 C CA . LYS B 1 46 ? 2.49 23.406 9.328 1 98.31 46 LYS B CA 1
ATOM 1527 C C . LYS B 1 46 ? 1.679 22.328 8.609 1 98.31 46 LYS B C 1
ATOM 1529 O O . LYS B 1 46 ? 0.47 22.203 8.828 1 98.31 46 LYS B O 1
ATOM 1534 N N . ILE B 1 47 ? 2.332 21.641 7.719 1 98.88 47 ILE B N 1
ATOM 1535 C CA . ILE B 1 47 ? 1.708 20.531 7.027 1 98.88 47 ILE B CA 1
ATOM 1536 C C . ILE B 1 47 ? 2.51 19.25 7.281 1 98.88 47 ILE B C 1
ATOM 1538 O O . ILE B 1 47 ? 3.727 19.219 7.09 1 98.88 47 ILE B O 1
ATOM 1542 N N . VAL B 1 48 ? 1.869 18.25 7.805 1 98.94 48 VAL B N 1
ATOM 1543 C CA . VAL B 1 48 ? 2.496 16.969 8.094 1 98.94 48 VAL B CA 1
ATOM 1544 C C . VAL B 1 48 ? 1.696 15.844 7.438 1 98.94 48 VAL B C 1
ATOM 1546 O O . VAL B 1 48 ? 0.467 15.812 7.523 1 98.94 48 VAL B O 1
ATOM 1549 N N . LEU B 1 49 ? 2.359 14.977 6.75 1 98.94 49 LEU B N 1
ATOM 1550 C CA . LEU B 1 49 ? 1.755 13.852 6.047 1 98.94 49 LEU B CA 1
ATOM 1551 C C . LEU B 1 49 ? 2.299 12.523 6.566 1 98.94 49 LEU B C 1
ATOM 1553 O O . LEU B 1 49 ? 3.508 12.289 6.535 1 98.94 49 LEU B O 1
ATOM 1557 N N . PHE B 1 50 ? 1.464 11.68 7.137 1 98.94 50 PHE B N 1
ATOM 1558 C CA . PHE B 1 50 ? 1.779 10.273 7.363 1 98.94 50 PHE B CA 1
ATOM 1559 C C . PHE B 1 50 ? 1.381 9.43 6.16 1 98.94 50 PHE B C 1
ATOM 1561 O O . PHE B 1 50 ? 0.223 9.445 5.738 1 98.94 50 PHE B O 1
ATOM 1568 N N . MET B 1 51 ? 2.291 8.625 5.586 1 98.88 51 MET B N 1
ATOM 1569 C CA . MET B 1 51 ? 2.023 8.016 4.289 1 98.88 51 MET B CA 1
ATOM 1570 C C . MET B 1 51 ? 2.768 6.688 4.148 1 98.88 51 MET B C 1
ATOM 1572 O O . MET B 1 51 ? 3.617 6.359 4.977 1 98.88 51 MET B O 1
ATOM 1576 N N . LYS B 1 52 ? 2.393 5.906 3.203 1 98.56 52 LYS B N 1
ATOM 1577 C CA . LYS B 1 52 ? 3.139 4.715 2.807 1 98.56 52 LYS B CA 1
ATOM 1578 C C . LYS B 1 52 ? 4.207 5.055 1.772 1 98.56 52 LYS B C 1
ATOM 1580 O O . LYS B 1 52 ? 3.896 5.27 0.6 1 98.56 52 LYS B O 1
ATOM 1585 N N . GLY B 1 53 ? 5.441 5.039 2.227 1 98.25 53 GLY B N 1
ATOM 1586 C CA . GLY B 1 53 ? 6.531 5.547 1.409 1 98.25 53 GLY B CA 1
ATOM 1587 C C . GLY B 1 53 ? 6.906 6.98 1.736 1 98.25 53 GLY B C 1
ATOM 1588 O O . GLY B 1 53 ? 6.699 7.441 2.861 1 98.25 53 GLY B O 1
ATOM 1589 N N . THR B 1 54 ? 7.625 7.613 0.785 1 98.25 54 THR B N 1
ATOM 1590 C CA . THR B 1 54 ? 8.047 9 0.896 1 98.25 54 THR B CA 1
ATOM 1591 C C . THR B 1 54 ? 7.551 9.812 -0.299 1 98.25 54 THR B C 1
ATOM 1593 O O . THR B 1 54 ? 7.125 9.25 -1.307 1 98.25 54 THR B O 1
ATOM 1596 N N . PRO B 1 55 ? 7.555 11.148 -0.147 1 98.56 55 PRO B N 1
ATOM 1597 C CA . PRO B 1 55 ? 7.086 11.969 -1.268 1 98.56 55 PRO B CA 1
ATOM 1598 C C . PRO B 1 55 ? 7.828 11.664 -2.568 1 98.56 55 PRO B C 1
ATOM 1600 O O . PRO B 1 55 ? 7.227 11.68 -3.645 1 98.56 55 PRO B O 1
ATOM 1603 N N . ASP B 1 56 ? 9.109 11.336 -2.465 1 97.19 56 ASP B N 1
ATOM 1604 C CA . ASP B 1 56 ? 9.906 11.07 -3.66 1 97.19 56 ASP B CA 1
ATOM 1605 C C . ASP B 1 56 ? 9.766 9.617 -4.105 1 97.19 56 ASP B C 1
ATOM 1607 O O . ASP B 1 56 ? 10.125 9.273 -5.234 1 97.19 56 ASP B O 1
ATOM 1611 N N . ALA B 1 57 ? 9.305 8.812 -3.223 1 96.88 57 ALA B N 1
ATOM 1612 C CA . ALA B 1 57 ? 9.141 7.391 -3.52 1 96.88 57 ALA B 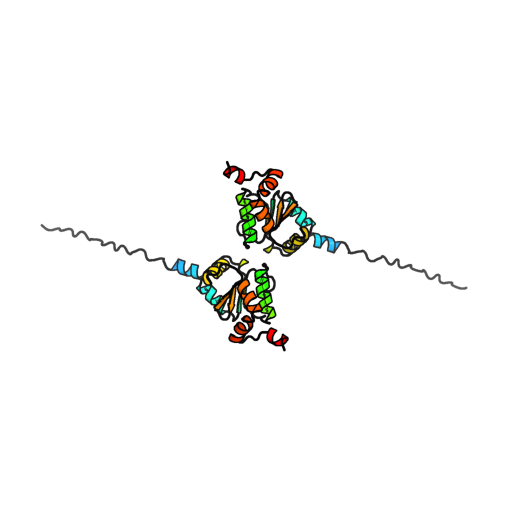CA 1
ATOM 1613 C C . ALA B 1 57 ? 7.902 6.824 -2.828 1 96.88 57 ALA B C 1
ATOM 1615 O O . ALA B 1 57 ? 8.008 5.949 -1.965 1 96.88 57 ALA B O 1
ATOM 1616 N N . PRO B 1 58 ? 6.734 7.25 -3.26 1 97.94 58 PRO B N 1
ATOM 1617 C CA . PRO B 1 58 ? 5.527 6.68 -2.658 1 97.94 58 PRO B CA 1
ATOM 1618 C C . PRO B 1 58 ? 5.352 5.199 -2.979 1 97.94 58 PRO B C 1
ATOM 1620 O O . PRO B 1 58 ? 5.672 4.762 -4.086 1 97.94 58 PRO B O 1
ATOM 1623 N N . ARG B 1 59 ? 4.902 4.441 -2.135 1 97.12 59 ARG B N 1
ATOM 1624 C CA . ARG B 1 59 ? 4.77 2.996 -2.285 1 97.12 59 ARG B CA 1
ATOM 1625 C C . ARG B 1 59 ? 3.303 2.584 -2.363 1 97.12 59 ARG B C 1
ATOM 1627 O O . ARG B 1 59 ? 2.988 1.394 -2.373 1 97.12 59 ARG B O 1
ATOM 1634 N N . CYS B 1 60 ? 2.416 3.484 -2.422 1 97.25 60 CYS B N 1
ATOM 1635 C CA . CYS B 1 60 ? 0.973 3.312 -2.555 1 97.25 60 CYS B CA 1
ATOM 1636 C C . CYS B 1 60 ? 0.363 4.438 -3.381 1 97.25 60 CYS B C 1
ATOM 1638 O O . CYS B 1 60 ? 0.748 5.598 -3.236 1 97.25 60 CYS B O 1
ATOM 1640 N N . GLY B 1 61 ? -0.592 4.117 -4.195 1 96.62 61 GLY B N 1
ATOM 1641 C CA . GLY B 1 61 ? -1.218 5.09 -5.074 1 96.62 61 GLY B CA 1
ATOM 1642 C C . GLY B 1 61 ? -1.954 6.188 -4.328 1 96.62 61 GLY B C 1
ATOM 1643 O O . GLY B 1 61 ? -1.942 7.348 -4.742 1 96.62 61 GLY B O 1
ATOM 1644 N N . PHE B 1 62 ? -2.598 5.824 -3.26 1 98.12 62 PHE B N 1
ATOM 1645 C CA . PHE B 1 62 ? -3.318 6.82 -2.473 1 98.12 62 PHE B CA 1
ATOM 1646 C C . PHE B 1 62 ? -2.35 7.809 -1.839 1 98.12 62 PHE B C 1
ATOM 1648 O O . PHE B 1 62 ? -2.613 9.016 -1.813 1 98.12 62 PHE B O 1
ATOM 1655 N N . SER B 1 63 ? -1.292 7.305 -1.251 1 98.81 63 SER B N 1
ATOM 1656 C CA . SER B 1 63 ? -0.257 8.18 -0.712 1 98.81 63 SER B CA 1
ATOM 1657 C C . SER B 1 63 ? 0.311 9.094 -1.792 1 98.81 63 SER B C 1
ATOM 1659 O O . SER B 1 63 ? 0.505 10.289 -1.561 1 98.81 63 SER B O 1
ATOM 1661 N N . ASN B 1 64 ? 0.535 8.539 -2.93 1 98.75 64 ASN B N 1
ATOM 1662 C CA . ASN B 1 64 ? 1.032 9.344 -4.043 1 98.75 64 ASN B CA 1
ATOM 1663 C C . ASN B 1 64 ? 0.055 10.453 -4.414 1 98.75 64 ASN B C 1
ATOM 1665 O O . ASN B 1 64 ? 0.465 11.586 -4.676 1 98.75 64 ASN B O 1
ATOM 1669 N N . LEU B 1 65 ? -1.189 10.078 -4.453 1 98.75 65 LEU B N 1
ATOM 1670 C CA . LEU B 1 65 ? -2.205 11.047 -4.852 1 98.75 65 LEU B CA 1
ATOM 1671 C C . LEU B 1 65 ? -2.223 12.242 -3.898 1 98.75 65 LEU B C 1
ATOM 1673 O O . LEU B 1 65 ? -2.299 13.391 -4.336 1 98.75 65 LEU B O 1
ATOM 1677 N N . VAL B 1 66 ? -2.131 11.992 -2.629 1 98.94 66 VAL B N 1
ATOM 1678 C CA . VAL B 1 66 ? -2.125 13.078 -1.646 1 98.94 66 VAL B CA 1
ATOM 1679 C C . VAL B 1 66 ? -0.893 13.953 -1.851 1 98.94 66 VAL B C 1
ATOM 1681 O O . VAL B 1 66 ? -0.985 15.18 -1.808 1 98.94 66 VAL B O 1
ATOM 1684 N N . VAL B 1 67 ? 0.283 13.359 -2.068 1 98.94 67 VAL B N 1
ATOM 1685 C CA . VAL B 1 67 ? 1.501 14.117 -2.348 1 98.94 67 VAL B CA 1
ATOM 1686 C C . VAL B 1 67 ? 1.289 15.008 -3.57 1 98.94 67 VAL B C 1
ATOM 1688 O O . VAL B 1 67 ? 1.636 16.188 -3.551 1 98.94 67 VAL B O 1
ATOM 1691 N N . GLN B 1 68 ? 0.696 14.492 -4.594 1 98.62 68 GLN B N 1
ATOM 1692 C CA . GLN B 1 68 ? 0.464 15.242 -5.824 1 98.62 68 GLN B CA 1
ATOM 1693 C C . GLN B 1 68 ? -0.48 16.406 -5.582 1 98.62 68 GLN B C 1
ATOM 1695 O O . GLN B 1 68 ? -0.286 17.5 -6.137 1 98.62 68 GLN B O 1
ATOM 1700 N N . ILE B 1 69 ? -1.469 16.141 -4.863 1 98.75 69 ILE B N 1
ATOM 1701 C CA . ILE B 1 69 ? -2.414 17.219 -4.539 1 98.75 69 ILE B CA 1
ATOM 1702 C C . ILE B 1 69 ? -1.684 18.359 -3.838 1 98.75 69 ILE B C 1
ATOM 1704 O O . ILE B 1 69 ? -1.864 19.531 -4.188 1 98.75 69 ILE B O 1
ATOM 1708 N N . LEU B 1 70 ? -0.87 18.047 -2.809 1 98.75 70 LEU B N 1
ATOM 1709 C CA . LEU B 1 70 ? -0.099 19.078 -2.119 1 98.75 70 LEU B CA 1
ATOM 1710 C C . LEU B 1 70 ? 0.792 19.844 -3.098 1 98.75 70 LEU B C 1
ATOM 1712 O O . LEU B 1 70 ? 0.814 21.078 -3.096 1 98.75 70 LEU B O 1
ATOM 1716 N N . LYS B 1 71 ? 1.416 19.156 -3.949 1 98.12 71 LYS B N 1
ATOM 1717 C CA . LYS B 1 71 ? 2.322 19.75 -4.922 1 98.12 71 LYS B CA 1
ATOM 1718 C C . LYS B 1 71 ? 1.556 20.609 -5.93 1 98.12 71 LYS B C 1
ATOM 1720 O O . LYS B 1 71 ? 2.037 21.656 -6.352 1 98.12 71 LYS B O 1
ATOM 1725 N N . PHE B 1 72 ? 0.41 20.125 -6.328 1 97.62 72 PHE B N 1
ATOM 1726 C CA . PHE B 1 72 ? -0.444 20.859 -7.246 1 97.62 72 PHE B CA 1
ATOM 1727 C C . PHE B 1 72 ? -0.774 22.234 -6.688 1 97.62 72 PHE B C 1
ATOM 1729 O O . PHE B 1 72 ? -0.917 23.203 -7.441 1 97.62 72 PHE B O 1
ATOM 1736 N N . HIS B 1 73 ? -0.841 22.312 -5.43 1 98 73 HIS B N 1
ATOM 1737 C CA . HIS B 1 73 ? -1.153 23.562 -4.762 1 98 73 HIS B CA 1
ATOM 1738 C C . HIS B 1 73 ? 0.113 24.359 -4.473 1 98 73 HIS B C 1
ATOM 1740 O O . HIS B 1 73 ? 0.061 25.391 -3.801 1 98 73 HIS B O 1
ATOM 1746 N N . GLY B 1 74 ? 1.289 23.828 -4.875 1 97.12 74 GLY B N 1
ATOM 1747 C CA . GLY B 1 74 ? 2.549 24.516 -4.664 1 97.12 74 GLY B CA 1
ATOM 1748 C C . GLY B 1 74 ? 3.135 24.281 -3.285 1 97.12 74 GLY B C 1
ATOM 1749 O O . GLY B 1 74 ? 4 25.031 -2.834 1 97.12 74 GLY B O 1
ATOM 1750 N N . VAL B 1 75 ? 2.559 23.312 -2.6 1 97.75 75 VAL B N 1
ATOM 1751 C CA . 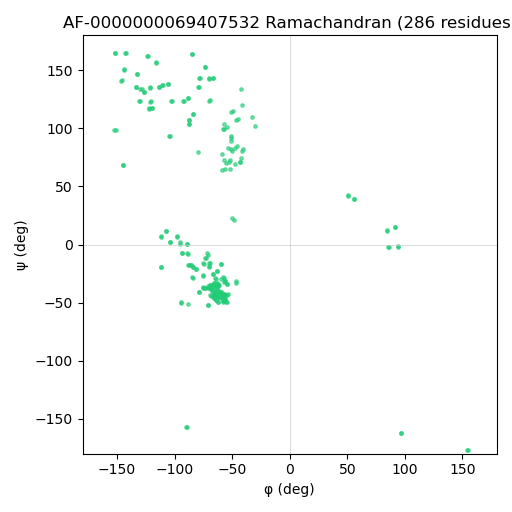VAL B 1 75 ? 3.078 22.969 -1.281 1 97.75 75 VAL B CA 1
ATOM 1752 C C . VAL B 1 75 ? 4.191 21.938 -1.421 1 97.75 75 VAL B C 1
ATOM 1754 O O . VAL B 1 75 ? 3.918 20.734 -1.538 1 97.75 75 VAL B O 1
ATOM 1757 N N . ASP B 1 76 ? 5.395 22.359 -1.295 1 94.38 76 ASP B N 1
ATOM 1758 C CA . ASP B 1 76 ? 6.535 21.469 -1.494 1 94.38 76 ASP B CA 1
ATOM 1759 C C . ASP B 1 76 ? 7.27 21.219 -0.179 1 94.38 76 ASP B C 1
ATOM 1761 O O . ASP B 1 76 ? 8.07 20.281 -0.08 1 94.38 76 ASP B O 1
ATOM 1765 N N . ASP B 1 77 ? 6.992 22.125 0.722 1 96.12 77 ASP B N 1
ATOM 1766 C CA . ASP B 1 77 ? 7.652 22.016 2.02 1 96.12 77 ASP B CA 1
ATOM 1767 C C . ASP B 1 77 ? 6.688 21.5 3.084 1 96.12 77 ASP B C 1
ATOM 1769 O O . ASP B 1 77 ? 5.906 22.266 3.646 1 96.12 77 ASP B O 1
ATOM 1773 N N . PHE B 1 78 ? 6.668 20.312 3.287 1 98.62 78 PHE B N 1
ATOM 1774 C CA . PHE B 1 78 ? 5.891 19.672 4.344 1 98.62 78 PHE B CA 1
ATOM 1775 C C . PHE B 1 78 ? 6.648 18.484 4.934 1 98.62 78 PHE B C 1
ATOM 1777 O O . PHE B 1 78 ? 7.512 17.906 4.273 1 98.62 78 PHE B O 1
ATOM 1784 N N . ALA B 1 79 ? 6.41 18.219 6.168 1 98.75 79 ALA B N 1
ATOM 1785 C CA . ALA B 1 79 ? 6.996 17.031 6.785 1 98.75 79 ALA B CA 1
ATOM 1786 C C . ALA B 1 79 ? 6.242 15.766 6.379 1 98.75 79 ALA B C 1
ATOM 1788 O O . ALA B 1 79 ? 5.02 15.789 6.211 1 98.75 79 ALA B O 1
ATOM 1789 N N . SER B 1 80 ? 6.938 14.703 6.199 1 98.81 80 SER B N 1
ATOM 1790 C CA . SER B 1 80 ? 6.34 13.406 5.891 1 98.81 80 SER B CA 1
ATOM 1791 C C . SER B 1 80 ? 6.93 12.305 6.758 1 98.81 80 SER B C 1
ATOM 1793 O O . SER B 1 80 ? 8.117 12.336 7.09 1 98.81 80 SER B O 1
ATOM 1795 N N . HIS B 1 81 ? 6.137 11.344 7.094 1 98.88 81 HIS B N 1
ATOM 1796 C CA . HIS B 1 81 ? 6.547 10.188 7.883 1 98.88 81 HIS B CA 1
ATOM 1797 C C . HIS B 1 81 ? 6.098 8.883 7.227 1 98.88 81 HIS B C 1
ATOM 1799 O O . HIS B 1 81 ? 4.902 8.688 6.98 1 98.88 81 HIS B O 1
ATOM 1805 N N . ASN B 1 82 ? 7.059 8.039 6.988 1 98.75 82 ASN B N 1
ATOM 1806 C CA . ASN B 1 82 ? 6.812 6.758 6.336 1 98.75 82 ASN B CA 1
ATOM 1807 C C . ASN B 1 82 ? 6.371 5.699 7.34 1 98.75 82 ASN B C 1
ATOM 1809 O O . ASN B 1 82 ? 7.191 5.168 8.094 1 98.75 82 ASN B O 1
ATOM 1813 N N . VAL B 1 83 ? 5.133 5.289 7.23 1 98.56 83 VAL B N 1
ATOM 1814 C CA . VAL B 1 83 ? 4.594 4.391 8.242 1 98.56 83 VAL B CA 1
ATOM 1815 C C . VAL B 1 83 ? 4.98 2.951 7.918 1 98.56 83 VAL B C 1
ATOM 1817 O O . VAL B 1 83 ? 4.859 2.062 8.766 1 98.56 83 VAL B O 1
ATOM 1820 N N . LEU B 1 84 ? 5.336 2.668 6.695 1 97.31 84 LEU B N 1
ATOM 1821 C CA . LEU B 1 84 ? 5.766 1.32 6.344 1 97.31 84 LEU B CA 1
ATOM 1822 C C . LEU B 1 84 ? 7.035 0.94 7.098 1 97.31 84 LEU B C 1
ATOM 1824 O O . LEU B 1 84 ? 7.316 -0.245 7.293 1 97.31 84 LEU B O 1
ATOM 1828 N N . ALA B 1 85 ? 7.801 1.843 7.551 1 95.31 85 ALA B N 1
ATOM 1829 C CA . ALA B 1 85 ? 9.086 1.611 8.211 1 95.31 85 ALA B CA 1
ATOM 1830 C C . ALA B 1 85 ? 8.898 1.421 9.711 1 95.31 85 ALA B C 1
ATOM 1832 O O . ALA B 1 85 ? 9.852 1.082 10.422 1 95.31 85 ALA B O 1
ATOM 1833 N N . ASP B 1 86 ? 7.711 1.651 10.172 1 95.81 86 ASP B N 1
ATOM 1834 C CA . ASP B 1 86 ? 7.469 1.677 11.609 1 95.81 86 ASP B CA 1
ATOM 1835 C C . ASP B 1 86 ? 6.035 1.26 11.938 1 95.81 86 ASP B C 1
ATOM 1837 O O . ASP B 1 86 ? 5.137 2.1 11.984 1 95.81 86 ASP B O 1
ATOM 1841 N N . ASN B 1 87 ? 5.926 -0.026 12.32 1 95.31 87 ASN B N 1
ATOM 1842 C CA . ASN B 1 87 ? 4.59 -0.56 12.578 1 95.31 87 ASN B CA 1
ATOM 1843 C C . ASN B 1 87 ? 3.941 0.11 13.781 1 95.31 87 ASN B C 1
ATOM 1845 O O . ASN B 1 87 ? 2.719 0.271 13.828 1 95.31 87 ASN B O 1
ATOM 1849 N N . ASP B 1 88 ? 4.738 0.497 14.789 1 97 88 ASP B N 1
ATOM 1850 C CA . ASP B 1 88 ? 4.191 1.213 15.938 1 97 88 ASP B CA 1
ATOM 1851 C C . ASP B 1 88 ? 3.578 2.547 15.516 1 97 88 ASP B C 1
ATOM 1853 O O . ASP B 1 88 ? 2.48 2.898 15.953 1 97 88 ASP B O 1
ATOM 1857 N N . LEU B 1 89 ? 4.301 3.236 14.703 1 98.38 89 LEU B N 1
ATOM 1858 C CA . LEU B 1 89 ? 3.779 4.5 14.195 1 98.38 89 LEU B CA 1
ATOM 1859 C C . LEU B 1 89 ? 2.529 4.273 13.352 1 98.38 89 LEU B C 1
ATOM 1861 O O . LEU B 1 89 ? 1.569 5.043 13.438 1 98.38 89 LEU B O 1
ATOM 1865 N N . ARG B 1 90 ? 2.574 3.213 12.484 1 98.38 90 ARG B N 1
ATOM 1866 C CA . ARG B 1 90 ? 1.445 2.883 11.625 1 98.38 90 ARG B CA 1
ATOM 1867 C C . ARG B 1 90 ? 0.171 2.689 12.438 1 98.38 90 ARG B C 1
ATOM 1869 O O . ARG B 1 90 ? -0.855 3.309 12.148 1 98.38 90 ARG B O 1
ATOM 1876 N N . GLU B 1 91 ? 0.228 1.906 13.469 1 97.62 91 GLU B N 1
ATOM 1877 C CA . GLU B 1 91 ? -0.939 1.646 14.312 1 97.62 91 GLU B CA 1
ATOM 1878 C C . GLU B 1 91 ? -1.265 2.848 15.188 1 97.62 91 GLU B C 1
ATOM 1880 O O . GLU B 1 91 ? -2.436 3.176 15.398 1 97.62 91 GLU B O 1
ATOM 1885 N N . GLY B 1 92 ? -0.293 3.492 15.648 1 98.5 92 GLY B N 1
ATOM 1886 C CA . GLY B 1 92 ? -0.475 4.633 16.531 1 98.5 92 GLY B CA 1
ATOM 1887 C C . GLY B 1 92 ? -1.187 5.797 15.867 1 98.5 92 GLY B C 1
ATOM 1888 O O . GLY B 1 92 ? -2.055 6.426 16.469 1 98.5 92 GLY B O 1
ATOM 1889 N N . ILE B 1 93 ? -0.838 6.105 14.664 1 98.81 93 ILE B N 1
ATOM 1890 C CA . ILE B 1 93 ? -1.422 7.27 14 1 98.81 93 ILE B CA 1
ATOM 1891 C C . ILE B 1 93 ? -2.896 7.008 13.703 1 98.81 93 ILE B C 1
ATOM 1893 O O . ILE B 1 93 ? -3.715 7.93 13.727 1 98.81 93 ILE B O 1
ATOM 1897 N N . LYS B 1 94 ? -3.215 5.781 13.398 1 98.69 94 LYS B N 1
ATOM 1898 C CA . LYS B 1 94 ? -4.621 5.434 13.203 1 98.69 94 LYS B CA 1
ATOM 1899 C C . LYS B 1 94 ? -5.414 5.617 14.492 1 98.69 94 LYS B C 1
ATOM 1901 O O . LYS B 1 94 ? -6.527 6.148 14.469 1 98.69 94 LYS B O 1
ATOM 1906 N N . ALA B 1 95 ? -4.836 5.203 15.57 1 98.5 95 ALA B N 1
ATOM 1907 C CA . ALA B 1 95 ? -5.48 5.379 16.859 1 98.5 95 ALA B CA 1
ATOM 1908 C C . ALA B 1 95 ? -5.574 6.855 17.234 1 98.5 95 ALA B C 1
ATOM 1910 O O . ALA B 1 95 ? -6.609 7.316 17.719 1 98.5 95 ALA B O 1
ATOM 1911 N N . TYR B 1 96 ? -4.531 7.582 17.031 1 98.69 96 TYR B N 1
ATOM 1912 C CA . TYR B 1 96 ? -4.418 9 17.359 1 98.69 96 TYR B CA 1
ATOM 1913 C C . TYR B 1 96 ? -5.523 9.805 16.688 1 98.69 96 TYR B C 1
ATOM 1915 O O . TYR B 1 96 ? -6.168 10.641 17.328 1 98.69 96 TYR B O 1
ATOM 1923 N N . SER B 1 97 ? -5.793 9.523 15.453 1 98.75 97 SER B N 1
ATOM 1924 C CA . SER B 1 97 ? -6.773 10.281 14.68 1 98.75 97 SER B CA 1
ATOM 1925 C C . SER B 1 97 ? -8.148 9.625 14.742 1 98.75 97 SER B C 1
ATOM 1927 O O . SER B 1 97 ? -9.141 10.203 14.289 1 98.75 97 SER B O 1
ATOM 19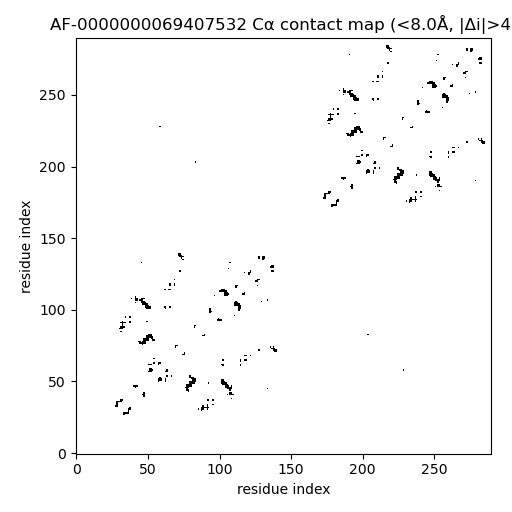29 N N . ASN B 1 98 ? -8.18 8.438 15.328 1 98.44 98 ASN B N 1
ATOM 1930 C CA . ASN B 1 98 ? -9.383 7.625 15.219 1 98.44 98 ASN B CA 1
ATOM 1931 C C . ASN B 1 98 ? -9.852 7.492 13.773 1 98.44 98 ASN B C 1
ATOM 1933 O O . ASN B 1 98 ? -11.023 7.734 13.469 1 98.44 98 ASN B O 1
ATOM 1937 N N . TRP B 1 99 ? -8.961 7.289 12.875 1 98.56 99 TRP B N 1
ATOM 1938 C CA . TRP B 1 99 ? -9.156 7.113 11.438 1 98.56 99 TRP B CA 1
ATOM 1939 C C . TRP B 1 99 ? -8.43 5.871 10.938 1 98.56 99 TRP B C 1
ATOM 1941 O O . TRP B 1 99 ? -7.25 5.668 11.242 1 98.56 99 TRP B O 1
ATOM 1951 N N . PRO B 1 100 ? -9.055 5.035 10.133 1 97.56 100 PRO B N 1
ATOM 1952 C CA . PRO B 1 100 ? -8.539 3.68 9.945 1 97.56 100 PRO B CA 1
ATOM 1953 C C . PRO B 1 100 ? -7.516 3.594 8.812 1 97.56 100 PRO B C 1
ATOM 1955 O O . PRO B 1 100 ? -6.789 2.602 8.711 1 97.56 100 PRO B O 1
ATOM 1958 N N . THR B 1 101 ? -7.473 4.625 7.902 1 98.06 101 THR B N 1
ATOM 1959 C CA . THR B 1 101 ? -6.691 4.418 6.688 1 98.06 101 THR B CA 1
ATOM 1960 C C . THR B 1 101 ? -5.52 5.395 6.621 1 98.06 101 THR B C 1
ATOM 1962 O O . THR B 1 101 ? -5.469 6.363 7.383 1 98.06 101 THR B O 1
ATOM 1965 N N . ILE B 1 102 ? -4.523 5.066 5.906 1 98.62 102 ILE B N 1
ATOM 1966 C CA . ILE B 1 102 ? -3.355 5.844 5.508 1 98.62 102 ILE B CA 1
ATOM 1967 C C . ILE B 1 102 ? -3.416 6.137 4.012 1 98.62 102 ILE B C 1
ATOM 1969 O O . ILE B 1 102 ? -3.832 5.285 3.223 1 98.62 102 ILE B O 1
ATOM 1973 N N . PRO B 1 103 ? -3.117 7.254 3.666 1 98.88 103 PRO B N 1
ATOM 1974 C CA . PRO B 1 103 ? -2.398 8.359 4.305 1 98.88 103 PRO B CA 1
ATOM 1975 C C . PRO B 1 103 ? -3.301 9.219 5.188 1 98.88 103 PRO B C 1
ATOM 1977 O O . PRO B 1 103 ? -4.527 9.078 5.145 1 98.88 103 PRO B O 1
ATOM 1980 N N . GLN B 1 104 ? -2.66 10.008 6.031 1 98.94 104 GLN B N 1
ATOM 1981 C CA . GLN B 1 104 ? -3.346 10.984 6.867 1 98.94 104 GLN B CA 1
ATOM 1982 C C . GLN B 1 104 ? -2.637 12.336 6.828 1 98.94 104 GLN B C 1
ATOM 1984 O O . GLN B 1 104 ? -1.414 12.406 6.969 1 98.94 104 GLN B O 1
ATOM 1989 N N . VAL B 1 105 ? -3.412 13.414 6.691 1 98.94 105 VAL B N 1
ATOM 1990 C CA . VAL B 1 105 ? -2.869 14.766 6.547 1 98.94 105 VAL B CA 1
ATOM 1991 C C . VAL B 1 105 ? -3.23 15.602 7.77 1 98.94 105 VAL B C 1
ATOM 1993 O O . VAL B 1 105 ? -4.367 15.562 8.242 1 98.94 105 VAL B O 1
ATOM 1996 N N . TYR B 1 106 ? -2.312 16.312 8.25 1 98.94 106 TYR B N 1
ATOM 1997 C CA . TYR B 1 106 ? -2.484 17.266 9.328 1 98.94 106 TYR B CA 1
ATOM 1998 C C . TYR B 1 106 ? -2.078 18.672 8.875 1 98.94 106 TYR B C 1
ATOM 2000 O O . TYR B 1 106 ? -1.049 18.844 8.211 1 98.94 106 TYR B O 1
ATOM 2008 N N . ILE B 1 107 ? -2.832 19.672 9.18 1 98.75 107 ILE B N 1
ATOM 2009 C CA . ILE B 1 107 ? -2.549 21.078 8.93 1 98.75 107 ILE B CA 1
ATOM 2010 C C . ILE B 1 107 ? -2.578 21.844 10.25 1 98.75 107 ILE B C 1
ATOM 2012 O O . ILE B 1 107 ? -3.594 21.859 10.945 1 98.75 107 ILE B O 1
ATOM 2016 N N . ASP B 1 108 ? -1.446 22.375 10.539 1 98.31 108 ASP B N 1
ATOM 2017 C CA . ASP B 1 108 ? -1.28 23.141 11.781 1 98.31 108 ASP B CA 1
ATOM 2018 C C . ASP B 1 108 ? -1.679 22.297 12.992 1 98.31 108 ASP B C 1
ATOM 2020 O O . ASP B 1 108 ? -2.4 22.766 13.867 1 98.31 108 ASP B O 1
ATOM 2024 N N . GLY B 1 109 ? -1.308 21.016 12.922 1 98.44 109 GLY B N 1
ATOM 2025 C CA . GLY B 1 109 ? -1.489 20.125 14.047 1 98.44 109 GLY B CA 1
ATOM 2026 C C . GLY B 1 109 ? -2.873 19.5 14.102 1 98.44 109 GLY B C 1
ATOM 2027 O O . GLY B 1 109 ? -3.156 18.672 14.977 1 98.44 109 GLY B O 1
ATOM 2028 N N . GLU B 1 110 ? -3.773 19.844 13.18 1 98.31 110 GLU B N 1
ATOM 2029 C CA . GLU B 1 110 ? -5.141 19.328 13.164 1 98.31 110 GLU B CA 1
ATOM 2030 C C . GLU B 1 110 ? -5.332 18.297 12.062 1 98.31 110 GLU B C 1
ATOM 2032 O O . GLU B 1 110 ? -4.859 18.484 10.938 1 98.31 110 GLU B O 1
ATOM 2037 N N . PHE B 1 111 ? -6.023 17.281 12.422 1 98.88 111 PHE B N 1
ATOM 2038 C CA . PHE B 1 111 ? -6.305 16.234 11.445 1 98.88 111 PHE B CA 1
ATOM 2039 C C . PHE B 1 111 ? -7.281 16.719 10.383 1 98.88 111 PHE B C 1
ATOM 2041 O O . PHE B 1 111 ? -8.375 17.188 10.711 1 98.88 111 PHE B O 1
ATOM 2048 N N . VAL B 1 112 ? -6.855 16.625 9.133 1 98.75 112 VAL B N 1
ATOM 2049 C CA . VAL B 1 112 ? -7.695 17.031 8.008 1 98.75 112 VAL B CA 1
ATOM 2050 C C . VAL B 1 112 ? -8.445 15.828 7.461 1 98.75 112 VAL B C 1
ATOM 2052 O O . VAL B 1 112 ? -9.656 15.883 7.246 1 98.75 112 VAL B O 1
ATOM 2055 N N . GLY B 1 113 ? -7.672 14.719 7.203 1 98.62 113 GLY B N 1
ATOM 2056 C CA . GLY B 1 113 ? -8.289 13.523 6.645 1 98.62 113 GLY B CA 1
ATOM 2057 C C . GLY B 1 113 ? -7.316 12.664 5.855 1 98.62 113 GLY B C 1
ATOM 2058 O O . GLY B 1 113 ? -6.109 12.914 5.875 1 98.62 113 GLY B O 1
ATOM 2059 N N . GLY B 1 114 ? -7.883 11.602 5.289 1 98.56 114 GLY B N 1
ATOM 2060 C CA . GLY B 1 114 ? -7.145 10.742 4.379 1 98.56 114 GLY B CA 1
ATOM 2061 C C . GLY B 1 114 ? -7.234 11.188 2.934 1 98.56 114 GLY B C 1
ATOM 2062 O O . GLY B 1 114 ? -7.488 12.359 2.652 1 98.56 114 GLY B O 1
ATOM 2063 N N . CYS B 1 115 ? -7.004 10.242 2.062 1 98.81 115 CYS B N 1
ATOM 2064 C CA . CYS B 1 115 ? -6.938 10.531 0.635 1 98.81 115 CYS B CA 1
ATOM 2065 C C . CYS B 1 115 ? -8.281 11.031 0.115 1 98.81 115 CYS B C 1
ATOM 2067 O O . CYS B 1 115 ? -8.344 12.047 -0.579 1 98.81 115 CYS B O 1
ATOM 2069 N N . ASP B 1 116 ? -9.391 10.383 0.423 1 98.69 116 ASP B N 1
ATOM 2070 C CA . ASP B 1 116 ? -10.711 10.75 -0.094 1 98.69 116 ASP B CA 1
ATOM 2071 C C . ASP B 1 116 ? -11.07 12.18 0.302 1 98.69 116 ASP B C 1
ATOM 2073 O O . ASP B 1 116 ? -11.633 12.93 -0.504 1 98.69 116 ASP B O 1
ATOM 2077 N N . ILE B 1 117 ? -10.766 12.57 1.52 1 98.75 117 ILE B N 1
ATOM 2078 C CA . ILE B 1 117 ? -11.094 13.906 2.002 1 98.75 117 ILE B CA 1
ATOM 2079 C C . ILE B 1 117 ? -10.234 14.938 1.273 1 98.75 117 ILE B C 1
ATOM 2081 O O . ILE B 1 117 ? -10.734 15.992 0.863 1 98.75 117 ILE B O 1
ATOM 2085 N N . MET B 1 118 ? -8.969 14.625 1.135 1 98.81 118 MET B N 1
ATOM 2086 C CA . MET B 1 118 ? -8.07 15.539 0.426 1 98.81 118 MET B CA 1
ATOM 2087 C C . MET B 1 118 ? -8.547 15.758 -1.008 1 98.81 118 MET B C 1
ATOM 2089 O O . MET B 1 118 ? -8.516 16.875 -1.511 1 98.81 118 MET B O 1
ATOM 2093 N N . VAL B 1 119 ? -8.969 14.703 -1.675 1 98.81 119 VAL B N 1
ATOM 2094 C CA . VAL B 1 119 ? -9.469 14.805 -3.041 1 98.81 119 VAL B CA 1
ATOM 2095 C C . VAL B 1 119 ? -10.711 15.688 -3.07 1 98.81 119 VAL B C 1
ATOM 2097 O O . VAL B 1 119 ? -10.828 16.578 -3.912 1 98.81 119 VAL B O 1
ATOM 2100 N N . GLU B 1 120 ? -11.617 15.406 -2.203 1 98.75 120 GLU B N 1
ATOM 2101 C CA . GLU B 1 120 ? -12.852 16.188 -2.133 1 98.75 120 GLU B CA 1
ATOM 2102 C C . GLU B 1 120 ? -12.562 17.656 -1.905 1 98.75 120 GLU B C 1
ATOM 2104 O O . GLU B 1 120 ? -13.109 18.516 -2.604 1 98.75 120 GLU B O 1
ATOM 2109 N N . LYS B 1 121 ? -11.711 17.953 -0.966 1 98.69 121 LYS B N 1
ATOM 2110 C CA . LYS B 1 121 ? -11.383 19.344 -0.661 1 98.69 121 LYS B CA 1
ATOM 2111 C C . LYS B 1 121 ? -10.641 20 -1.822 1 98.69 121 LYS B C 1
ATOM 2113 O O . LYS B 1 121 ? -10.805 21.203 -2.068 1 98.69 121 LYS B O 1
ATOM 2118 N N . HIS B 1 122 ? -9.836 19.234 -2.488 1 98.31 122 HIS B N 1
ATOM 2119 C CA . HIS B 1 122 ? -9.156 19.734 -3.678 1 98.31 122 HIS B CA 1
ATOM 2120 C C . HIS B 1 122 ? -10.156 20.141 -4.754 1 98.31 122 HIS B C 1
ATOM 2122 O O . HIS B 1 122 ? -10.055 21.234 -5.32 1 98.31 122 HIS B O 1
ATOM 2128 N N . LYS B 1 123 ? -11.141 19.328 -5 1 97.75 123 LYS B N 1
ATOM 2129 C CA . LYS B 1 123 ? -12.133 19.562 -6.043 1 97.75 123 LYS B CA 1
ATOM 2130 C C . LYS B 1 123 ? -13.031 20.75 -5.699 1 97.75 123 LYS B C 1
ATOM 2132 O O . LYS B 1 123 ? -13.406 21.516 -6.582 1 97.75 123 LYS B O 1
ATOM 2137 N N . SER B 1 124 ? -13.32 20.844 -4.488 1 97.69 124 SER B N 1
ATOM 2138 C CA . SER B 1 124 ? -14.266 21.875 -4.066 1 97.69 124 SER B CA 1
ATOM 2139 C C . SER B 1 124 ? -13.578 23.219 -3.92 1 97.69 124 SER B C 1
ATOM 2141 O O . SER B 1 124 ? -14.242 24.25 -3.807 1 97.69 124 SER B O 1
ATOM 2143 N N . GLY B 1 125 ? -12.273 23.188 -3.752 1 97.12 125 GLY B N 1
ATOM 2144 C CA . GLY B 1 125 ? -11.523 24.422 -3.523 1 97.12 125 GLY B CA 1
ATOM 2145 C C . GLY B 1 125 ? -11.32 24.734 -2.053 1 97.12 125 GLY B C 1
ATOM 2146 O O . GLY B 1 125 ? -10.633 25.688 -1.704 1 97.12 125 GLY B O 1
ATOM 2147 N N . GLU B 1 126 ? -11.828 23.938 -1.206 1 98.31 126 GLU B N 1
ATOM 2148 C CA . GLU B 1 126 ? -11.734 24.172 0.232 1 98.31 126 GLU B CA 1
ATOM 2149 C C . GLU B 1 126 ? -10.281 24.094 0.709 1 98.31 126 GLU B C 1
ATOM 2151 O O . GLU B 1 126 ? -9.906 24.766 1.674 1 98.31 126 GLU B O 1
ATOM 2156 N N . LEU B 1 127 ? -9.453 23.359 0.081 1 98.12 127 LEU B N 1
ATOM 2157 C CA . LEU B 1 127 ? -8.055 23.219 0.464 1 98.12 127 LEU B CA 1
ATOM 2158 C C . LEU B 1 127 ? -7.324 24.547 0.349 1 98.12 127 LEU B C 1
ATOM 2160 O O . LEU B 1 127 ? -6.402 24.828 1.123 1 98.12 127 LEU B O 1
ATOM 2164 N N . ILE B 1 128 ? -7.746 25.328 -0.641 1 97.88 128 ILE B N 1
ATOM 2165 C CA . ILE B 1 128 ? -7.152 26.641 -0.819 1 97.88 128 ILE B CA 1
ATOM 2166 C C . ILE B 1 128 ? -7.375 27.484 0.436 1 97.88 128 ILE B C 1
ATOM 2168 O O . ILE B 1 128 ? -6.449 28.125 0.935 1 97.88 128 ILE B O 1
ATOM 2172 N N . GLU B 1 129 ? -8.602 27.391 0.921 1 97.69 129 GLU B N 1
ATOM 2173 C CA . GLU B 1 129 ? -8.938 28.141 2.137 1 97.69 129 GLU B CA 1
ATOM 2174 C C . GLU B 1 129 ? -8.148 27.609 3.332 1 97.69 129 GLU B C 1
ATOM 2176 O O . GLU B 1 129 ? -7.664 28.391 4.156 1 97.69 129 GLU B O 1
ATOM 2181 N N . ASP B 1 130 ? -8.031 26.281 3.434 1 98.12 130 ASP B N 1
ATOM 2182 C CA . ASP B 1 130 ? -7.266 25.672 4.516 1 98.12 130 ASP B CA 1
ATOM 2183 C C . ASP B 1 130 ? -5.82 26.172 4.512 1 98.12 130 ASP B C 1
ATOM 2185 O O . ASP B 1 130 ? -5.27 26.5 5.562 1 98.12 130 ASP B O 1
ATOM 2189 N N . PHE B 1 131 ? -5.195 26.25 3.375 1 98.19 131 PHE B N 1
ATOM 2190 C CA . PHE B 1 131 ? -3.809 26.672 3.244 1 98.19 131 PHE B CA 1
ATOM 2191 C C . PHE B 1 131 ? -3.666 28.172 3.539 1 98.19 131 PHE B C 1
ATOM 2193 O O . PHE B 1 131 ? -2.705 28.594 4.188 1 98.19 131 PHE B O 1
ATOM 2200 N N . GLN B 1 132 ? -4.645 28.906 3.102 1 97.44 132 GLN B N 1
ATOM 2201 C CA . GLN B 1 132 ? -4.605 30.359 3.33 1 97.44 132 GLN B CA 1
ATOM 2202 C C . GLN B 1 132 ? -4.613 30.672 4.824 1 97.44 132 GLN B C 1
ATOM 2204 O O . GLN B 1 132 ? -3.922 31.594 5.273 1 97.44 132 GLN B O 1
ATOM 2209 N N . LYS B 1 133 ? -5.383 29.938 5.516 1 97.56 133 LYS B N 1
ATOM 2210 C CA . LYS B 1 133 ? -5.496 30.141 6.957 1 97.56 133 LYS B CA 1
ATOM 2211 C C . LYS B 1 133 ? -4.137 30.016 7.641 1 97.56 133 LYS B C 1
ATOM 2213 O O . LYS B 1 133 ? -3.918 30.609 8.703 1 97.56 133 LYS B O 1
ATOM 2218 N N . ILE B 1 134 ? -3.283 29.25 7.047 1 97.06 134 ILE B N 1
ATOM 2219 C CA . ILE B 1 134 ? -1.984 29.078 7.684 1 97.06 134 ILE B CA 1
ATOM 2220 C C . ILE B 1 134 ? -0.913 29.828 6.906 1 97.06 134 ILE B C 1
ATOM 2222 O O . ILE B 1 134 ? 0.282 29.578 7.07 1 97.06 134 ILE B O 1
ATOM 2226 N N . GLY B 1 135 ? -1.248 30.656 6 1 96.44 135 GLY B N 1
ATOM 2227 C CA . GLY B 1 135 ? -0.336 31.578 5.328 1 96.44 135 GLY B CA 1
ATOM 2228 C C . GLY B 1 135 ? 0.265 31 4.062 1 96.44 135 GLY B C 1
ATOM 2229 O O . GLY B 1 135 ? 1.301 31.469 3.588 1 96.44 135 GLY B O 1
ATOM 2230 N N . ILE B 1 136 ? -0.298 29.938 3.58 1 96.56 136 ILE B N 1
ATOM 2231 C CA . ILE B 1 136 ? 0.181 29.344 2.338 1 96.56 136 ILE B CA 1
ATOM 2232 C C . ILE B 1 136 ? -0.76 29.703 1.193 1 96.56 136 ILE B C 1
ATOM 2234 O O . ILE B 1 136 ? -1.971 29.5 1.284 1 96.56 136 ILE B O 1
ATOM 2238 N N . ARG B 1 137 ? -0.179 30.297 0.198 1 95.69 137 ARG B N 1
ATOM 2239 C CA . ARG B 1 137 ? -0.963 30.641 -0.984 1 95.69 137 ARG B CA 1
ATOM 2240 C C . ARG B 1 137 ? -0.899 29.531 -2.025 1 95.69 137 ARG B C 1
ATOM 2242 O O . ARG B 1 137 ? 0.186 29.156 -2.48 1 95.69 137 ARG B O 1
ATOM 2249 N N . SER B 1 138 ? -2.029 29.047 -2.395 1 96.19 138 SER B N 1
ATOM 2250 C CA . SER B 1 138 ? -2.084 28 -3.408 1 96.19 138 SER B CA 1
ATOM 2251 C C . SER B 1 138 ? -1.701 28.531 -4.781 1 96.19 138 SER B C 1
ATOM 2253 O O . SER B 1 138 ? -2.16 29.609 -5.188 1 96.19 138 SER B O 1
ATOM 2255 N N . THR B 1 139 ? -1.035 27.75 -5.504 1 94.75 139 THR B N 1
ATOM 2256 C CA . THR B 1 139 ? -0.617 28.141 -6.844 1 94.75 139 THR B CA 1
ATOM 2257 C C . THR B 1 139 ? -1.796 28.094 -7.812 1 94.75 139 THR B C 1
ATOM 2259 O O . THR B 1 139 ? -1.733 28.672 -8.898 1 94.75 139 THR B O 1
ATOM 2262 N N . LEU B 1 140 ? -2.85 27.453 -7.457 1 92.19 140 LEU B N 1
ATOM 2263 C CA . LEU B 1 140 ? -4.027 27.359 -8.312 1 92.19 140 LEU B CA 1
ATOM 2264 C C . LEU B 1 140 ? -4.691 28.734 -8.477 1 92.19 140 LEU B C 1
ATOM 2266 O O . LEU B 1 140 ? -5.414 28.953 -9.445 1 92.19 140 LEU B O 1
ATOM 2270 N N . LEU B 1 141 ? -4.488 29.562 -7.547 1 89.69 141 LEU B N 1
ATOM 2271 C CA . LEU B 1 141 ? -5.035 30.922 -7.621 1 89.69 141 LEU B CA 1
ATOM 2272 C C . LEU B 1 141 ? -4.32 31.734 -8.688 1 89.69 141 LEU B C 1
ATOM 2274 O O . LEU B 1 141 ? -4.848 32.75 -9.156 1 89.69 141 LEU B O 1
ATOM 2278 N N . ASP B 1 142 ? -3.209 31.281 -9.039 1 85.75 142 ASP B N 1
ATOM 2279 C CA . ASP B 1 142 ? -2.469 31.969 -10.094 1 85.75 142 ASP B CA 1
ATOM 2280 C C . ASP B 1 142 ? -2.916 31.5 -11.477 1 85.75 142 ASP B C 1
ATOM 2282 O O . ASP B 1 142 ? -2.717 32.188 -12.469 1 85.75 142 ASP B O 1
ATOM 2286 N N . ARG B 1 143 ? -3.363 30.344 -11.594 1 71.38 143 ARG B N 1
ATOM 2287 C CA . ARG B 1 143 ? -3.766 29.797 -12.891 1 71.38 143 ARG B CA 1
ATOM 2288 C C . ARG B 1 143 ? -5.102 30.375 -13.336 1 71.38 143 ARG B C 1
ATOM 2290 O O . ARG B 1 143 ? -5.414 30.391 -14.531 1 71.38 143 ARG B O 1
ATOM 2297 N N . GLU B 1 144 ? -6.086 30.641 -12.484 1 55.78 144 GLU B N 1
ATOM 2298 C CA . GLU B 1 144 ? -7.355 31.266 -12.836 1 55.78 144 GLU B CA 1
ATOM 2299 C C . GLU B 1 144 ? -7.176 32.75 -13.148 1 55.78 144 GLU B C 1
ATOM 2301 O O . GLU B 1 144 ? -8.078 33.375 -13.68 1 55.78 144 GLU B O 1
ATOM 2306 N N . GLU B 1 145 ? -6.043 33.25 -12.93 1 44.03 145 GLU B N 1
ATOM 2307 C CA . GLU B 1 145 ? -5.859 34.625 -13.383 1 44.03 145 GLU B CA 1
ATOM 2308 C C . GLU B 1 145 ? -5.266 34.656 -14.789 1 44.03 145 GLU B C 1
ATOM 2310 O O . GLU B 1 145 ? -4.465 33.781 -15.156 1 44.03 145 GLU B O 1
#

Organism: NCBI:txid2607531

Solvent-accessible surface area (backbone atoms only — not comparable to full-atom values): 16535 Å² total; per-residue (Å²): 137,74,89,72,78,76,75,81,78,76,76,76,73,75,69,76,82,76,80,76,68,64,58,68,56,52,56,52,54,65,32,65,27,20,67,72,43,44,54,51,56,35,59,70,33,58,34,24,36,43,24,40,37,42,91,94,52,48,74,36,70,55,29,38,48,47,47,48,52,38,43,63,32,62,49,78,82,58,45,74,41,46,30,77,82,30,67,52,34,43,55,21,53,26,60,72,67,71,39,94,64,80,18,38,36,27,51,71,55,37,83,72,36,37,45,71,50,50,52,51,28,56,73,72,47,51,46,48,54,59,34,44,75,72,74,39,75,41,47,56,67,58,68,81,97,136,84,80,76,78,79,74,80,78,76,76,76,75,74,70,76,83,77,80,74,68,64,58,67,58,53,57,53,55,64,33,66,27,21,68,72,42,43,55,50,55,35,57,69,35,59,34,25,36,42,25,41,37,42,90,92,52,48,74,37,70,55,29,39,49,48,48,48,52,39,44,63,33,62,49,79,83,58,46,74,43,45,32,78,83,30,66,53,32,43,55,21,53,26,61,72,68,71,39,94,66,78,18,38,37,27,51,70,54,37,82,72,37,36,45,71,49,51,51,51,29,55,74,72,47,52,46,48,54,59,34,45,76,73,73,38,76,42,46,58,67,57,66,79,97

Sequence (290 aa):
MAWMMIRPSLWASRMPFSRLLGLRSYSEMLKTGSKDHIDKLVSEQKIVLFMKGTPDAPRCGFSNLVVQILKFHGVDDFASHNVLADNDLREGIKAYSNWPTIPQVYIDGEFVGGCDIMVEKHKSGELIEDFQKIGIRSTLLDREEMAWMMIRPSLWASRMPFSRLLGLRSYSEMLKTGSKDHIDKLVSEQKIVLFMKGTPDAPRCGFSNLVVQILKFHGVDDFASHNVLADNDLREGIKAYSNWPTIPQVYIDGEFVGGCDIMVEKHKSGELIEDFQKIGIRSTLLDREE

Foldseek 3Di:
DDDPPPDPPPPPPPPPDDPPVCPVVVVLVVACLDLNNVLCQLQVDQKEKEAADDCVDHPDPLRVLLSVLCVQQVNPDYHYDHCVVHVSNVVSVCVNLVHNDDIWMHGNSHTQGGSVSSVVCSVVVVVQVSCVVVPRHGCVVVVVD/DPPPPPPPPPPPPPPPDDPPVCPVVVVLVVACLDLNNVLCQLQVDQKEKEAADDCVDHPDPLRVLLSVLCVQQVNPDYHYDHCVVHVSNVVSVCVNLVHNDDIWMHGNSHTQGGSVSSVVCSVVVVVQVSCVVVPRHGCVVVVVD

pLDDT: mean 86.47, std 21.1, range [25.83, 98.94]

Nearest PDB structures (foldseek):
  2wul-assembly1_D  TM=9.926E-01  e=4.889E-15  Homo sapiens
  2mmz-assembly1_A  TM=9.344E-01  e=2.875E-14  Homo sapiens
  2mma-assembly1_A  TM=9.805E-01  e=2.984E-12  Arabidopsis thaliana
  3gx8-assembly1_A  TM=9.693E-01  e=3.436E-11  Saccharomyces cerevisiae
  2yan-assembly2_B  TM=9.497E-01  e=8.752E-10  Homo sapiens

Secondary structure (DSSP, 8-state):
--------------------THHHHHHHHTSTTSHHHHHHHHTSSSEEEEESEETTEESSHHHHHHHHHHHHTT----EEEEGGG-HHHHHHHHHHHT--SS-EEEETTEEEE-HHHHHHHHHHTHHHHHHHHTTPPPTHHHH--/--------------------THHHHHHHHTSTTSHHHHHHHHTSSSEEEEESEETTEESSHHHHHHHHHHHHTT----EEEEGGG-HHHHHHHHHHHT--SS-EEEETTEEEESHHHHHHHHHHTHHHHHHHHTTPPPTHHHH--

InterPro domains:
  IPR002109 Glutaredoxin [PF00462] (47-112)
  IPR004480 Monothiol glutaredoxin-related [PTHR10293] (16-142)
  IPR004480 Monothiol glutaredoxin-related [TIGR00365] (35-131)
  IPR033658 Glutaredoxin, PICOT-like [cd03028] (38-127)
  IPR036249 Thioredoxin-like superfamily [SSF52833] (35-136)

Radius of gyration: 32.43 Å; Cα contacts (8 Å, |Δi|>4): 382; chains: 2; bounding box: 85×67×158 Å